Protein AF-A0A183V009-F1 (afdb_monomer_lite)

Structure (mmCIF, N/CA/C/O backbone):
data_AF-A0A183V009-F1
#
_entry.id   AF-A0A183V009-F1
#
loop_
_atom_site.group_PDB
_atom_site.id
_atom_site.type_symbol
_atom_site.label_atom_id
_atom_site.label_alt_id
_atom_site.label_comp_id
_atom_site.label_asym_id
_atom_site.label_entity_id
_atom_site.label_seq_id
_atom_site.pdbx_PDB_ins_code
_atom_site.Cartn_x
_atom_site.Cartn_y
_atom_site.Cartn_z
_atom_site.occupancy
_atom_site.B_iso_or_equiv
_atom_site.auth_seq_id
_atom_site.auth_comp_id
_atom_site.auth_asym_id
_atom_site.auth_atom_id
_atom_site.pdbx_PDB_model_num
ATOM 1 N N . LEU A 1 1 ? -11.201 4.529 -11.165 1.00 58.75 1 LEU A N 1
ATOM 2 C CA . LEU A 1 1 ? -9.745 4.815 -11.240 1.00 58.75 1 LEU A CA 1
ATOM 3 C C . LEU A 1 1 ? -9.452 6.143 -11.927 1.00 58.75 1 LEU A C 1
ATOM 5 O O . LEU A 1 1 ? -8.980 7.032 -11.241 1.00 58.75 1 LEU A O 1
ATOM 9 N N . LYS A 1 2 ? -9.787 6.326 -13.213 1.00 65.19 2 LYS A N 1
ATOM 10 C CA . LYS A 1 2 ? -9.622 7.623 -13.902 1.00 65.19 2 LYS A CA 1
ATOM 11 C C . LYS A 1 2 ? -10.323 8.780 -13.171 1.00 65.19 2 LYS A C 1
ATOM 13 O O . LYS A 1 2 ? -9.722 9.815 -12.951 1.00 65.19 2 LYS A O 1
ATOM 18 N N . GLU A 1 3 ? -11.559 8.564 -12.730 1.00 62.09 3 GLU A N 1
ATOM 19 C CA . GLU A 1 3 ? -12.330 9.549 -11.954 1.00 62.09 3 GLU A CA 1
ATOM 20 C C . GLU A 1 3 ? -11.729 9.823 -10.569 1.00 62.09 3 GLU A C 1
ATOM 22 O O . GLU A 1 3 ? -11.680 10.968 -10.148 1.00 62.09 3 GLU A O 1
ATOM 27 N N . ALA A 1 4 ? -11.204 8.797 -9.890 1.00 61.50 4 ALA A N 1
ATOM 28 C CA . ALA A 1 4 ? -10.526 8.967 -8.605 1.00 61.50 4 ALA A CA 1
ATOM 29 C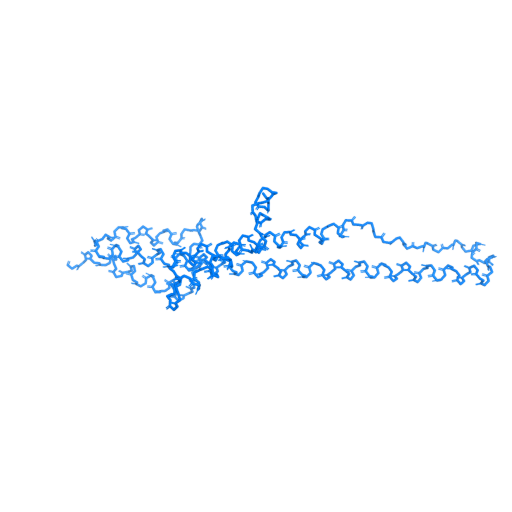 C . ALA A 1 4 ? -9.244 9.801 -8.754 1.00 61.50 4 ALA A C 1
ATOM 31 O O . ALA A 1 4 ? -9.021 10.713 -7.971 1.00 61.50 4 ALA A O 1
ATOM 32 N N . LYS A 1 5 ? -8.446 9.555 -9.802 1.00 65.88 5 LYS A N 1
ATOM 33 C CA . LYS A 1 5 ? -7.267 10.376 -10.113 1.00 65.88 5 LYS A CA 1
ATOM 34 C C . LYS A 1 5 ? -7.622 11.828 -10.390 1.00 65.88 5 LYS A C 1
ATOM 36 O O . LYS A 1 5 ? -6.980 12.702 -9.838 1.00 65.88 5 LYS A O 1
ATOM 41 N N . LEU A 1 6 ? -8.687 12.077 -11.153 1.00 72.38 6 LEU A N 1
ATOM 42 C CA . LEU A 1 6 ? -9.167 13.437 -11.411 1.00 72.38 6 LEU A CA 1
ATOM 43 C C . LEU A 1 6 ? -9.558 14.183 -10.127 1.00 72.38 6 LEU A C 1
ATOM 45 O O . LEU A 1 6 ? -9.461 15.402 -10.097 1.00 72.38 6 LEU A O 1
ATOM 49 N N . VAL A 1 7 ? -10.007 13.481 -9.082 1.00 66.31 7 VAL A N 1
ATOM 50 C CA . VAL A 1 7 ? -10.281 14.090 -7.769 1.00 66.31 7 VAL A CA 1
ATOM 51 C C . VAL A 1 7 ? -8.981 14.432 -7.035 1.00 66.31 7 VAL A C 1
ATOM 53 O O . VAL A 1 7 ? -8.895 15.504 -6.449 1.00 66.31 7 VAL A O 1
ATOM 56 N N . PHE A 1 8 ? -7.961 13.571 -7.095 1.00 66.56 8 PHE A N 1
ATOM 57 C CA . PHE A 1 8 ? -6.644 13.864 -6.511 1.00 66.56 8 PHE A CA 1
ATOM 58 C C . PHE A 1 8 ? -5.882 14.960 -7.279 1.00 66.56 8 PHE A C 1
ATOM 60 O O . PHE A 1 8 ? -5.215 15.776 -6.660 1.00 66.56 8 PHE A O 1
ATOM 67 N N . GLU A 1 9 ? -6.034 15.040 -8.603 1.00 73.50 9 GLU A N 1
ATOM 68 C CA . GLU A 1 9 ? -5.415 16.062 -9.467 1.00 73.50 9 GLU A CA 1
ATOM 69 C C . GLU A 1 9 ? -6.053 17.459 -9.331 1.00 73.50 9 GLU A C 1
ATOM 71 O O . GLU A 1 9 ? -5.497 18.439 -9.821 1.00 73.50 9 GLU A O 1
ATOM 76 N N . GLN A 1 10 ? -7.224 17.577 -8.692 1.00 69.75 10 GLN A N 1
ATOM 77 C CA . GLN A 1 10 ? -7.875 18.873 -8.439 1.00 69.75 10 GLN A CA 1
ATOM 78 C C . GLN A 1 10 ? -7.173 19.706 -7.362 1.00 69.75 10 GLN A C 1
ATOM 80 O O . GLN A 1 10 ? -7.450 20.901 -7.247 1.00 69.75 10 GLN A O 1
ATOM 85 N N . PHE A 1 11 ? -6.279 19.095 -6.587 1.00 62.34 11 PHE A N 1
ATOM 86 C CA . PHE A 1 11 ? -5.503 19.755 -5.549 1.00 62.34 11 PHE A CA 1
ATOM 87 C C . PHE A 1 11 ? -4.023 19.759 -5.959 1.00 62.34 11 PHE A C 1
ATOM 89 O O . PHE A 1 11 ? -3.502 18.736 -6.394 1.00 62.34 11 PHE A O 1
ATOM 96 N N . GLU A 1 12 ? -3.350 20.912 -5.853 1.00 61.72 12 GLU A N 1
ATOM 97 C CA . GLU A 1 12 ? -1.900 21.010 -6.122 1.00 61.72 12 GLU A CA 1
ATOM 98 C C . GLU A 1 12 ? -1.074 20.205 -5.105 1.00 61.72 12 GLU A C 1
ATOM 100 O O . GLU A 1 12 ? -0.037 19.649 -5.458 1.00 61.72 12 GLU A O 1
ATOM 105 N N . ASP A 1 13 ? -1.574 20.110 -3.870 1.00 62.69 13 ASP A N 1
ATOM 106 C CA . ASP A 1 13 ? -1.000 19.344 -2.766 1.00 62.69 13 ASP A CA 1
ATOM 107 C C . ASP A 1 13 ? -1.941 18.180 -2.392 1.00 62.69 13 ASP A C 1
ATOM 109 O O . ASP A 1 13 ? -3.160 18.272 -2.559 1.00 62.69 13 ASP A O 1
ATOM 113 N N . ASN A 1 14 ? -1.393 17.090 -1.841 1.00 72.81 14 ASN A N 1
ATOM 114 C CA . ASN A 1 14 ? -2.183 15.975 -1.307 1.00 72.81 14 ASN A CA 1
ATOM 115 C C . ASN A 1 14 ? -3.209 16.499 -0.286 1.00 72.81 14 ASN A C 1
ATOM 117 O O . ASN A 1 14 ? -2.855 17.209 0.656 1.00 72.81 14 ASN A O 1
ATOM 121 N N . LEU A 1 15 ? -4.487 16.147 -0.463 1.00 73.00 15 LEU A N 1
ATOM 122 C CA . LEU A 1 15 ? -5.580 16.632 0.383 1.00 73.00 15 LEU A CA 1
ATOM 123 C C . LEU A 1 15 ? -5.342 16.334 1.874 1.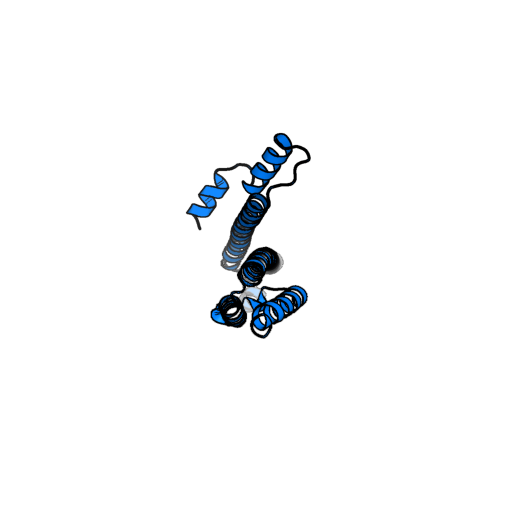00 73.00 15 LEU A C 1
ATOM 125 O O . LEU A 1 15 ? -5.651 17.180 2.711 1.00 73.00 15 LEU A O 1
ATOM 129 N N . GLY A 1 16 ? -4.773 15.170 2.203 1.00 78.00 16 GLY A N 1
ATOM 130 C CA . GLY A 1 16 ? -4.368 14.828 3.566 1.00 78.00 16 GLY A CA 1
ATOM 131 C C . GLY A 1 16 ? -3.339 15.809 4.134 1.00 78.00 16 GLY A C 1
ATOM 132 O O . GLY A 1 16 ? -3.535 16.338 5.227 1.00 78.00 16 GLY A O 1
ATOM 133 N N . ASP A 1 17 ? -2.311 16.144 3.355 1.00 80.50 17 ASP A N 1
ATOM 134 C CA . ASP A 1 17 ? -1.244 17.072 3.759 1.00 80.50 17 ASP A CA 1
ATOM 135 C C . ASP A 1 17 ? -1.774 18.505 3.924 1.00 80.50 17 ASP A C 1
ATOM 137 O O . ASP A 1 17 ? -1.390 19.225 4.848 1.00 80.50 17 ASP A O 1
ATOM 141 N N . VAL A 1 18 ? -2.699 18.926 3.053 1.00 75.12 18 VAL A N 1
ATOM 142 C CA . VAL A 1 18 ? -3.376 20.229 3.155 1.00 75.12 18 VAL A CA 1
ATOM 143 C C . VAL A 1 18 ? -4.190 20.311 4.443 1.00 75.12 18 VAL A C 1
ATOM 145 O O . VAL A 1 18 ? -4.135 21.326 5.139 1.00 75.12 18 VAL A O 1
ATOM 148 N N . VAL A 1 19 ? -4.928 19.252 4.780 1.00 76.62 19 VAL A N 1
ATOM 149 C CA . VAL A 1 19 ? -5.731 19.180 6.007 1.00 76.62 19 VAL A CA 1
ATOM 150 C C . VAL A 1 19 ? -4.841 19.238 7.248 1.00 76.62 19 VAL A C 1
ATOM 152 O O . VAL A 1 19 ? -5.122 20.031 8.147 1.00 76.62 19 VAL A O 1
ATOM 155 N N . GLU A 1 20 ? -3.747 18.475 7.291 1.00 78.44 20 GLU A N 1
ATOM 156 C CA . GLU A 1 20 ? -2.783 18.529 8.400 1.00 78.44 20 GLU A CA 1
ATOM 157 C C . GLU A 1 20 ? -2.145 19.917 8.537 1.00 78.44 20 GLU A C 1
ATOM 159 O O . GLU A 1 20 ? -2.050 20.466 9.639 1.00 78.44 20 GLU A O 1
ATOM 164 N N . LYS A 1 21 ? -1.761 20.533 7.414 1.00 77.00 21 LYS A N 1
ATOM 165 C CA . LYS A 1 21 ? -1.166 21.871 7.385 1.00 77.00 21 LYS A CA 1
ATOM 166 C C . LYS A 1 21 ? -2.143 22.936 7.880 1.00 77.00 21 LYS A C 1
ATOM 168 O O . LYS A 1 21 ? -1.770 23.742 8.730 1.00 77.00 21 LYS A O 1
ATOM 173 N N . LEU A 1 22 ? -3.389 22.930 7.407 1.00 72.25 22 LEU A N 1
ATOM 174 C CA . LEU A 1 22 ? -4.431 23.849 7.877 1.00 72.25 22 LEU A CA 1
ATOM 175 C C . LEU A 1 22 ? -4.722 23.652 9.367 1.00 72.25 22 LEU A C 1
ATOM 177 O O . LEU A 1 22 ? -4.813 24.633 10.104 1.00 72.25 22 LEU A O 1
ATOM 181 N N . TRP A 1 23 ? -4.789 22.401 9.829 1.00 75.44 23 TRP A N 1
ATOM 182 C CA . TRP A 1 23 ? -4.973 22.103 11.248 1.00 75.44 23 TRP A CA 1
ATOM 183 C C . TRP A 1 23 ? -3.833 22.660 12.101 1.00 75.44 23 TRP A C 1
ATOM 185 O O . TRP A 1 23 ? -4.083 23.288 13.126 1.00 75.44 23 TRP A O 1
ATOM 195 N N . SER A 1 24 ? -2.585 22.502 11.654 1.00 77.38 24 SER A N 1
ATOM 196 C CA . SER A 1 24 ? -1.421 23.023 12.378 1.00 77.38 24 SER A CA 1
ATOM 197 C C . SER A 1 24 ? -1.403 24.557 12.495 1.00 77.38 24 SER A C 1
ATOM 199 O O . SER A 1 24 ? -0.806 25.085 13.431 1.00 77.38 24 SER A O 1
ATOM 201 N N . ILE A 1 25 ? -2.065 25.268 11.571 1.00 74.50 25 ILE A N 1
ATOM 202 C CA . ILE A 1 25 ? -2.187 26.734 11.570 1.00 74.50 25 ILE A CA 1
ATOM 203 C C . ILE A 1 25 ? -3.309 27.196 12.508 1.00 74.50 25 ILE A C 1
ATOM 205 O O . ILE A 1 25 ? -3.098 28.092 13.322 1.00 74.50 25 ILE A O 1
ATOM 209 N N . GLU A 1 26 ? -4.497 26.599 12.390 1.00 69.19 26 GLU A N 1
ATOM 210 C CA . GLU A 1 26 ? -5.707 27.039 13.105 1.00 69.19 26 GLU A CA 1
ATOM 211 C C . GLU A 1 26 ? -5.773 26.517 14.548 1.00 69.19 26 GLU A C 1
ATOM 213 O O . GLU A 1 26 ? -6.346 27.152 15.432 1.00 69.19 26 GLU A O 1
ATOM 218 N N . CYS A 1 27 ? -5.200 25.340 14.796 1.00 77.44 27 CYS A N 1
ATOM 219 C CA . CYS A 1 27 ? -5.284 24.606 16.056 1.00 77.44 27 CYS A CA 1
ATOM 220 C C . CYS A 1 27 ? -3.880 24.246 16.560 1.00 77.44 27 CYS A C 1
ATOM 222 O O . CYS A 1 27 ? -3.583 23.085 16.849 1.00 77.44 27 CYS A O 1
ATOM 224 N N . ALA A 1 28 ? -3.009 25.256 16.653 1.00 75.12 28 ALA A N 1
ATOM 225 C CA . ALA A 1 28 ? -1.646 25.100 17.151 1.00 75.12 28 ALA A CA 1
ATOM 226 C C . ALA A 1 28 ? -1.624 24.369 18.508 1.00 75.12 28 ALA A C 1
ATOM 228 O O . ALA A 1 28 ? -2.417 24.666 19.402 1.00 75.12 28 ALA A O 1
ATOM 229 N N . ASP A 1 29 ? -0.723 23.394 18.636 1.00 81.06 29 ASP A N 1
ATOM 230 C CA . ASP A 1 29 ? -0.526 22.543 19.820 1.00 81.06 29 ASP A CA 1
ATOM 231 C C . ASP A 1 29 ? -1.709 21.627 20.206 1.00 81.06 29 ASP A C 1
ATOM 233 O O . ASP A 1 29 ? -1.645 20.928 21.222 1.00 81.06 29 ASP A O 1
ATOM 237 N N . VAL A 1 30 ? -2.767 21.558 19.388 1.00 82.75 30 VAL A N 1
ATOM 238 C CA . VAL A 1 30 ? -3.871 20.604 19.565 1.00 82.75 30 VAL A CA 1
ATOM 239 C C . VAL A 1 30 ? -3.659 19.405 18.633 1.00 82.75 30 VAL A C 1
ATOM 241 O O . VAL A 1 30 ? -3.602 19.586 17.413 1.00 82.75 30 VAL A O 1
ATOM 244 N N . PRO A 1 31 ? -3.560 18.168 19.159 1.00 81.75 31 PRO A N 1
ATOM 245 C CA . PRO A 1 31 ? -3.398 16.988 18.319 1.00 81.75 31 PRO A CA 1
ATOM 246 C C . PRO A 1 31 ? -4.610 16.806 17.403 1.00 81.75 31 PRO A C 1
ATOM 248 O O . PRO A 1 31 ? -5.744 17.112 17.781 1.00 81.75 31 PRO A O 1
ATOM 251 N N . LEU A 1 32 ? -4.358 16.284 16.203 1.00 80.94 32 LEU A N 1
ATOM 252 C CA . LEU A 1 32 ? -5.400 16.006 15.224 1.00 80.94 32 LEU A CA 1
ATOM 253 C C . LEU A 1 32 ? -6.449 15.059 15.847 1.00 80.94 32 LEU A C 1
ATOM 255 O O . LEU A 1 32 ? -6.065 14.033 16.423 1.00 80.94 32 LEU A O 1
ATOM 259 N N . PRO A 1 33 ? -7.756 15.374 15.767 1.00 87.88 33 PRO A N 1
ATOM 260 C CA . PRO A 1 33 ? -8.809 14.488 16.237 1.00 87.88 33 PRO A CA 1
ATOM 261 C C . PRO A 1 33 ? -8.656 13.117 15.595 1.00 87.88 33 PRO A C 1
ATOM 263 O O . PRO A 1 33 ? -8.315 13.015 14.416 1.00 87.88 33 PRO A O 1
ATOM 266 N N . LYS A 1 34 ? -8.917 12.061 16.364 1.00 81.12 34 LYS A N 1
ATOM 267 C CA . LYS A 1 34 ? -8.669 10.685 15.930 1.00 81.12 34 LYS A CA 1
ATOM 268 C C . LYS A 1 34 ? -9.370 10.368 14.606 1.00 81.12 34 LYS A C 1
ATOM 270 O O . LYS A 1 34 ? -8.752 9.802 13.714 1.00 81.12 34 LYS A O 1
ATOM 275 N N . GLU A 1 35 ? -10.626 10.773 14.466 1.00 78.62 35 GLU A N 1
ATOM 276 C CA . GLU A 1 35 ? -11.433 10.543 13.267 1.00 78.62 35 GLU A CA 1
ATOM 277 C C . GLU A 1 35 ? -10.840 11.251 12.040 1.00 78.62 35 GLU A C 1
ATOM 279 O O . GLU A 1 35 ? -10.854 10.714 10.935 1.00 78.62 35 GLU A O 1
ATOM 284 N N . LEU A 1 36 ? -10.282 12.449 12.239 1.00 74.25 36 LEU A N 1
ATOM 285 C CA . LEU A 1 36 ? -9.630 13.211 11.178 1.00 74.25 36 LEU A CA 1
ATOM 286 C C . LEU A 1 36 ? -8.275 12.595 10.807 1.00 74.25 36 LEU A C 1
ATOM 288 O O . LEU A 1 36 ? -7.963 12.487 9.627 1.00 74.25 36 LEU A O 1
ATOM 292 N N . ALA A 1 37 ? -7.508 12.132 11.795 1.00 79.31 37 ALA A N 1
ATOM 293 C CA . ALA A 1 37 ? -6.250 11.423 11.574 1.00 79.31 37 ALA A CA 1
ATOM 294 C C . ALA A 1 37 ? -6.450 10.105 10.812 1.00 79.31 37 ALA A C 1
ATOM 296 O O . ALA A 1 37 ? -5.682 9.792 9.905 1.00 79.31 37 ALA A O 1
ATOM 297 N N . GLU A 1 38 ? -7.503 9.352 11.132 1.00 78.56 38 GLU A N 1
ATOM 298 C CA . GLU A 1 38 ? -7.868 8.133 10.406 1.00 78.56 38 GLU A CA 1
ATOM 299 C C . GLU A 1 38 ? -8.254 8.437 8.950 1.00 78.56 38 GLU A C 1
ATOM 301 O O . GLU A 1 38 ? -7.793 7.744 8.043 1.00 78.56 38 GLU A O 1
ATOM 306 N N . ALA A 1 39 ? -9.024 9.503 8.705 1.00 76.38 39 ALA A N 1
ATOM 307 C CA . ALA A 1 39 ? -9.403 9.918 7.353 1.00 76.38 39 ALA A CA 1
ATOM 308 C C . ALA A 1 39 ? -8.207 10.411 6.516 1.00 76.38 39 ALA A C 1
ATOM 310 O O . ALA A 1 39 ? -8.123 10.113 5.323 1.00 76.38 39 ALA A O 1
ATOM 311 N N . VAL A 1 40 ? -7.263 11.135 7.130 1.00 78.75 40 VAL A N 1
ATOM 312 C CA . VAL A 1 40 ? -6.003 11.540 6.482 1.00 78.75 40 VAL A CA 1
ATOM 313 C C . VAL A 1 40 ? -5.166 10.311 6.129 1.00 78.75 40 VAL A C 1
ATOM 315 O O . VAL A 1 40 ? -4.743 10.171 4.982 1.00 78.75 40 VAL A O 1
ATOM 318 N N . ALA A 1 41 ? -5.010 9.371 7.066 1.00 79.69 41 ALA A N 1
ATOM 319 C CA . ALA A 1 41 ? -4.293 8.125 6.816 1.00 79.69 41 ALA A CA 1
ATOM 320 C C . ALA A 1 41 ? -4.939 7.305 5.683 1.00 79.69 41 ALA A C 1
ATOM 322 O O . ALA A 1 41 ? -4.233 6.762 4.833 1.00 79.69 41 ALA A O 1
ATOM 323 N N . GLU A 1 42 ? -6.274 7.244 5.622 1.00 77.94 42 GLU A N 1
ATOM 324 C CA . GLU A 1 42 ? -7.009 6.594 4.530 1.00 77.94 42 GLU A CA 1
ATOM 325 C C . GLU A 1 42 ? -6.802 7.311 3.179 1.00 77.94 42 GLU A C 1
ATOM 327 O O . GLU A 1 42 ? -6.644 6.665 2.138 1.00 77.94 42 GLU A O 1
ATOM 332 N N . ASN A 1 43 ? -6.742 8.645 3.177 1.00 80.56 43 ASN A N 1
ATOM 333 C CA . ASN A 1 43 ? -6.473 9.435 1.977 1.00 80.56 43 ASN A CA 1
ATOM 334 C C . ASN A 1 43 ? -5.058 9.192 1.427 1.00 80.56 43 ASN A C 1
ATOM 336 O O . ASN A 1 43 ? -4.911 8.847 0.250 1.00 80.56 43 ASN A O 1
ATOM 340 N N . HIS A 1 44 ? -4.039 9.275 2.289 1.00 78.88 44 HIS A N 1
ATOM 341 C CA . HIS A 1 44 ? -2.649 8.931 1.958 1.00 78.88 44 HIS A CA 1
ATOM 342 C C . HIS A 1 44 ? -2.547 7.522 1.392 1.00 78.88 44 HIS A C 1
ATOM 344 O O . HIS A 1 44 ? -1.864 7.265 0.400 1.00 78.88 44 HIS A O 1
ATOM 350 N N . ALA A 1 45 ? -3.315 6.617 1.983 1.00 74.69 45 ALA A N 1
ATOM 351 C CA . ALA A 1 45 ? -3.449 5.266 1.516 1.00 74.69 45 ALA A CA 1
ATOM 352 C C . ALA A 1 45 ? -3.970 5.201 0.059 1.00 74.69 45 ALA A C 1
ATOM 354 O O . ALA A 1 45 ? -3.336 4.584 -0.805 1.00 74.69 45 ALA A O 1
ATOM 355 N N . TYR A 1 46 ? -5.103 5.825 -0.263 1.00 75.50 46 TYR A N 1
ATOM 356 C CA . TYR A 1 46 ? -5.605 5.836 -1.644 1.00 75.50 46 TYR A CA 1
ATOM 357 C C . TYR A 1 46 ? -4.609 6.441 -2.636 1.00 75.50 46 TYR A C 1
ATOM 359 O O . TYR A 1 46 ? -4.456 5.901 -3.734 1.00 75.50 46 TYR A O 1
ATOM 367 N N . GLN A 1 47 ? -3.901 7.498 -2.247 1.00 77.25 47 GLN A N 1
ATOM 368 C CA . GLN A 1 47 ? -2.894 8.121 -3.096 1.00 77.25 47 GLN A CA 1
ATOM 369 C C . GLN A 1 47 ? -1.722 7.176 -3.393 1.00 77.25 47 GLN A C 1
ATOM 371 O O . GLN A 1 47 ? -1.412 6.941 -4.561 1.00 77.25 47 GLN A O 1
ATOM 376 N N . ALA A 1 48 ? -1.165 6.517 -2.375 1.00 74.56 48 ALA A N 1
ATOM 377 C CA . ALA A 1 48 ? -0.103 5.526 -2.556 1.00 74.56 48 ALA A CA 1
ATOM 378 C C . ALA A 1 48 ? -0.525 4.359 -3.476 1.00 74.56 48 ALA A C 1
ATOM 380 O O . ALA A 1 48 ? 0.290 3.805 -4.213 1.00 74.56 48 ALA A O 1
ATOM 381 N N . TYR A 1 49 ? -1.810 3.973 -3.480 1.00 72.81 49 TYR A N 1
ATOM 382 C CA . TYR A 1 49 ? -2.324 2.977 -4.431 1.00 72.81 49 TYR A CA 1
ATOM 383 C C . TYR A 1 49 ? -2.323 3.485 -5.878 1.00 72.81 49 TYR A C 1
ATOM 385 O O . TYR A 1 49 ? -1.992 2.731 -6.795 1.00 72.81 49 TYR A O 1
ATOM 393 N N . LEU A 1 50 ? -2.711 4.743 -6.094 1.00 76.12 50 LEU A N 1
ATOM 394 C CA . LEU A 1 50 ? -2.707 5.347 -7.424 1.00 76.12 50 LEU A CA 1
ATOM 395 C C . LEU A 1 50 ? -1.281 5.479 -7.972 1.00 76.12 50 LEU A C 1
ATOM 397 O O . LEU A 1 50 ? -1.071 5.174 -9.144 1.00 76.12 50 LEU A O 1
ATOM 401 N N . GLU A 1 51 ? -0.320 5.834 -7.117 1.00 80.44 51 GLU A N 1
ATOM 402 C CA . GLU A 1 51 ? 1.110 5.876 -7.445 1.00 80.44 51 GLU A CA 1
ATOM 403 C C . GLU A 1 51 ? 1.650 4.484 -7.809 1.00 80.44 51 GLU A C 1
ATOM 405 O O . GLU A 1 51 ? 2.224 4.306 -8.881 1.00 80.44 51 GLU A O 1
ATOM 410 N N . ALA A 1 52 ? 1.373 3.456 -6.997 1.00 73.69 52 ALA A N 1
ATOM 411 C CA . ALA A 1 52 ? 1.782 2.079 -7.298 1.00 73.69 52 ALA A CA 1
ATOM 412 C C . ALA A 1 52 ? 1.195 1.559 -8.622 1.00 73.69 52 ALA A C 1
ATOM 414 O O . ALA A 1 52 ? 1.839 0.804 -9.359 1.00 73.69 52 ALA A O 1
ATOM 415 N N . LEU A 1 53 ? -0.035 1.968 -8.944 1.00 73.00 53 LEU A N 1
ATOM 416 C CA . LEU A 1 53 ? -0.657 1.654 -10.223 1.00 73.00 53 LEU A CA 1
ATOM 417 C C . LEU A 1 53 ? 0.050 2.362 -11.390 1.00 73.00 53 LEU A C 1
ATOM 419 O O . LEU A 1 53 ? 0.159 1.778 -12.468 1.00 73.00 53 LEU A O 1
ATOM 423 N N . ASP A 1 54 ? 0.546 3.583 -11.197 1.00 80.62 54 ASP A N 1
ATOM 424 C CA . ASP A 1 54 ? 1.336 4.297 -12.206 1.00 80.62 54 ASP A CA 1
ATOM 425 C C . ASP A 1 54 ? 2.727 3.712 -12.404 1.00 80.62 54 ASP A C 1
ATOM 427 O O . ASP A 1 54 ? 3.162 3.566 -13.551 1.00 80.62 54 ASP A O 1
ATOM 431 N N . ASP A 1 55 ? 3.374 3.268 -11.329 1.00 74.12 55 ASP A N 1
ATOM 432 C CA . ASP A 1 55 ? 4.621 2.507 -11.407 1.00 74.12 55 ASP A CA 1
ATOM 433 C C . ASP A 1 55 ? 4.416 1.215 -12.208 1.00 74.12 55 ASP A C 1
ATOM 435 O O . ASP A 1 55 ? 5.189 0.901 -13.120 1.00 74.12 55 ASP A O 1
ATOM 439 N N . PHE A 1 56 ? 3.331 0.483 -11.921 1.00 77.06 56 PHE A N 1
ATOM 440 C CA . PHE A 1 56 ? 2.964 -0.717 -12.672 1.00 77.06 56 PHE A CA 1
ATOM 441 C C . PHE A 1 56 ? 2.711 -0.407 -14.148 1.00 77.06 56 PHE A C 1
ATOM 443 O O . PHE A 1 56 ? 3.239 -1.100 -15.016 1.00 77.06 56 PHE A O 1
ATOM 450 N N . ASN A 1 57 ? 1.924 0.626 -14.453 1.00 81.81 57 ASN A N 1
ATOM 451 C CA . ASN A 1 57 ? 1.630 1.003 -15.835 1.00 81.81 57 ASN A CA 1
ATOM 452 C C . ASN A 1 57 ? 2.908 1.401 -16.584 1.00 81.81 57 ASN A C 1
ATOM 454 O O . ASN A 1 57 ? 3.102 0.984 -17.725 1.00 81.81 57 ASN A O 1
ATOM 458 N N . SER A 1 58 ? 3.811 2.135 -15.933 1.00 81.75 58 SER A N 1
ATOM 459 C CA . SER A 1 58 ? 5.105 2.532 -16.498 1.00 81.75 58 SER A CA 1
ATOM 460 C C . SER A 1 58 ? 5.981 1.319 -16.815 1.00 81.75 58 SER A C 1
ATOM 462 O O . SER A 1 58 ? 6.532 1.212 -17.915 1.00 81.75 58 SER A O 1
ATOM 464 N N . TRP A 1 59 ? 6.066 0.362 -15.885 1.00 87.12 59 TRP A N 1
ATOM 465 C CA . TRP A 1 59 ? 6.725 -0.922 -16.122 1.00 87.12 59 TRP A CA 1
ATOM 466 C C . TRP A 1 59 ? 6.067 -1.694 -17.273 1.00 87.12 59 TRP A C 1
ATOM 468 O O . TRP A 1 59 ? 6.759 -2.190 -18.163 1.00 87.12 59 TRP A O 1
ATOM 478 N N . PHE A 1 60 ? 4.737 -1.776 -17.285 1.00 80.31 60 PHE A N 1
ATOM 479 C CA . PHE A 1 60 ? 3.984 -2.585 -18.237 1.00 80.31 60 PHE A CA 1
ATOM 480 C C . PHE A 1 60 ? 4.089 -2.046 -19.666 1.00 80.31 60 PHE A C 1
ATOM 482 O O . PHE A 1 60 ? 4.293 -2.819 -20.601 1.00 80.31 60 PHE A O 1
ATOM 489 N N . GLU A 1 61 ? 4.025 -0.727 -19.849 1.00 86.81 61 GLU A N 1
ATOM 490 C CA . GLU A 1 61 ? 4.248 -0.094 -21.150 1.00 86.81 61 GLU A CA 1
ATOM 491 C C . GLU A 1 61 ? 5.686 -0.297 -21.635 1.00 86.81 61 GLU A C 1
ATOM 493 O O . GLU A 1 61 ? 5.904 -0.615 -22.807 1.00 86.81 61 GLU A O 1
ATOM 498 N N . ARG A 1 62 ? 6.680 -0.220 -20.737 1.00 79.88 62 ARG A N 1
ATOM 499 C CA . ARG A 1 62 ? 8.073 -0.521 -21.094 1.00 79.88 62 ARG A CA 1
ATOM 500 C C . ARG A 1 62 ? 8.265 -1.985 -21.489 1.00 79.88 62 ARG A C 1
ATOM 502 O O . ARG A 1 62 ? 8.960 -2.253 -22.466 1.00 79.88 62 ARG A O 1
ATOM 509 N N . PHE A 1 63 ? 7.633 -2.906 -20.768 1.00 76.88 63 PHE A N 1
ATOM 510 C CA . PHE A 1 63 ? 7.681 -4.344 -21.030 1.00 76.88 63 PHE A CA 1
ATOM 511 C C . PHE A 1 63 ? 7.051 -4.723 -22.379 1.00 76.88 63 PHE A C 1
ATOM 513 O O . PHE A 1 63 ? 7.544 -5.623 -23.057 1.00 76.88 63 PHE A O 1
ATOM 520 N N . LYS A 1 64 ? 5.981 -4.031 -22.792 1.00 86.94 64 LYS A N 1
ATOM 521 C CA . LYS A 1 64 ? 5.345 -4.228 -24.105 1.00 86.94 64 LYS A CA 1
ATOM 522 C C . LYS A 1 64 ? 6.170 -3.703 -25.275 1.00 86.94 64 LYS A C 1
ATOM 524 O O . LYS A 1 64 ? 5.882 -4.078 -26.412 1.00 86.94 64 LYS A O 1
ATOM 529 N N . MET A 1 65 ? 7.134 -2.810 -25.037 1.00 85.69 65 MET A N 1
ATOM 530 C CA . MET A 1 65 ? 7.939 -2.272 -26.128 1.00 85.69 65 MET A CA 1
ATOM 531 C C . MET A 1 65 ? 8.689 -3.404 -26.838 1.00 85.69 65 MET A C 1
ATOM 533 O O . MET A 1 65 ? 9.235 -4.288 -26.173 1.00 85.69 65 MET A O 1
ATOM 537 N N . PRO A 1 66 ? 8.739 -3.382 -28.182 1.00 82.62 66 PRO A N 1
ATOM 538 C CA . PRO A 1 66 ? 9.459 -4.391 -28.933 1.00 82.62 66 PRO A CA 1
ATOM 539 C C . PRO A 1 66 ? 10.916 -4.410 -28.485 1.00 82.62 66 PRO A C 1
ATOM 541 O O . PRO A 1 66 ? 11.573 -3.372 -28.345 1.00 82.62 66 PRO A O 1
ATOM 544 N N . LYS A 1 67 ? 11.408 -5.620 -28.237 1.00 83.06 67 LYS A N 1
ATOM 545 C CA . LYS A 1 67 ? 12.803 -5.829 -27.880 1.00 83.06 67 LYS A CA 1
ATOM 546 C C . LYS A 1 67 ? 13.681 -5.425 -29.066 1.00 83.06 67 LYS A C 1
ATOM 548 O O . LYS A 1 67 ? 13.305 -5.721 -30.200 1.00 83.06 67 LYS A O 1
ATOM 553 N N . PRO A 1 68 ? 14.838 -4.791 -28.822 1.00 86.38 68 PRO A N 1
ATOM 554 C CA . PRO A 1 68 ? 15.810 -4.531 -29.874 1.00 86.38 68 PRO A CA 1
ATOM 555 C C . PRO A 1 68 ? 16.128 -5.813 -30.646 1.00 86.38 68 PRO A C 1
ATOM 557 O O . PRO A 1 68 ? 16.470 -6.834 -30.046 1.00 86.38 68 PRO A O 1
ATOM 560 N N . GLU A 1 69 ? 15.986 -5.767 -31.968 1.00 85.75 69 GLU A N 1
ATOM 561 C CA . GLU A 1 69 ? 16.321 -6.903 -32.820 1.00 85.75 69 GLU A CA 1
ATOM 562 C C . GLU A 1 69 ? 17.839 -7.048 -32.918 1.00 85.75 69 GLU A C 1
ATOM 564 O O . GLU A 1 69 ? 18.561 -6.086 -33.182 1.00 85.75 69 GLU A O 1
ATOM 569 N N . MET A 1 70 ? 18.328 -8.268 -32.701 1.00 86.00 70 MET A N 1
ATOM 570 C CA . MET A 1 70 ? 19.740 -8.578 -32.881 1.00 86.00 70 MET A CA 1
ATOM 571 C C . MET A 1 70 ? 20.012 -8.791 -34.379 1.00 86.00 70 MET A C 1
ATOM 573 O O . MET A 1 70 ? 19.369 -9.663 -34.976 1.00 86.00 70 MET A O 1
ATOM 577 N N . PRO A 1 71 ? 20.966 -8.065 -34.992 1.00 86.44 71 PRO A N 1
ATOM 578 C CA . PRO A 1 71 ? 21.317 -8.287 -36.383 1.00 86.44 71 PRO A CA 1
ATOM 579 C C . PRO A 1 71 ? 21.808 -9.724 -36.571 1.00 86.44 71 PRO A C 1
ATOM 581 O O . PRO A 1 71 ? 22.689 -10.206 -35.852 1.00 86.44 71 PRO A O 1
ATOM 584 N N . GLN A 1 72 ? 21.221 -10.423 -37.540 1.00 86.75 72 GLN A N 1
ATOM 585 C CA . GLN A 1 72 ? 21.625 -11.781 -37.888 1.00 86.75 72 GLN A CA 1
ATOM 586 C C . GLN A 1 72 ? 22.973 -11.741 -38.619 1.00 86.75 72 GLN A C 1
ATOM 588 O O . GLN A 1 72 ? 23.160 -10.895 -39.499 1.00 86.75 72 GLN A O 1
ATOM 593 N N . PRO A 1 73 ? 23.908 -12.656 -38.307 1.00 84.44 73 PRO A N 1
ATOM 594 C CA . PRO A 1 73 ? 25.160 -12.736 -39.041 1.00 84.44 73 PRO A CA 1
ATOM 595 C C . PRO A 1 73 ? 24.890 -13.005 -40.532 1.00 84.44 73 PRO A C 1
ATOM 597 O O . PRO A 1 73 ? 24.075 -13.877 -40.857 1.00 84.44 73 PRO A O 1
ATOM 600 N N . PRO A 1 74 ? 25.578 -12.305 -41.455 1.00 85.88 74 PRO A N 1
ATOM 601 C CA . PRO A 1 74 ? 25.456 -12.570 -42.880 1.00 85.88 74 PRO A CA 1
ATOM 602 C C . PRO A 1 74 ? 25.835 -14.022 -43.201 1.00 85.88 74 PRO A C 1
ATOM 604 O O . PRO A 1 74 ? 26.730 -14.591 -42.564 1.00 85.88 74 PRO A O 1
ATOM 607 N N . PRO A 1 75 ? 25.229 -14.639 -44.228 1.00 89.12 75 PRO A N 1
ATOM 608 C CA . PRO A 1 75 ? 25.627 -15.973 -44.650 1.00 89.12 75 PRO A CA 1
ATOM 609 C C . PRO A 1 75 ? 27.098 -15.990 -45.105 1.00 89.12 75 PRO A C 1
ATOM 611 O O . PRO A 1 75 ? 27.621 -15.008 -45.638 1.00 89.12 75 PRO A O 1
ATOM 614 N N . LYS A 1 76 ? 27.791 -17.120 -44.888 1.00 84.19 76 LYS A N 1
ATOM 615 C CA . LYS A 1 76 ? 29.260 -17.245 -45.041 1.00 84.19 76 LYS A CA 1
ATOM 616 C C . LYS A 1 76 ? 29.797 -16.733 -46.384 1.00 84.19 76 LYS A C 1
ATOM 618 O O . LYS A 1 76 ? 30.853 -16.115 -46.428 1.00 84.19 76 LYS A O 1
ATOM 623 N N . ASN A 1 77 ? 29.066 -16.969 -47.471 1.00 88.06 77 ASN A N 1
ATOM 624 C CA . ASN A 1 77 ? 29.419 -16.518 -48.820 1.00 88.06 77 ASN A CA 1
ATOM 625 C C . ASN A 1 77 ? 29.437 -14.986 -48.967 1.00 88.06 77 ASN A C 1
ATOM 627 O O . ASN A 1 77 ? 30.236 -14.461 -49.739 1.00 88.06 77 ASN A O 1
ATOM 631 N N . VAL A 1 78 ? 28.570 -14.278 -48.243 1.00 84.31 78 VAL A N 1
ATOM 632 C CA . VAL A 1 78 ? 28.525 -12.812 -48.193 1.00 84.31 78 VAL A CA 1
ATOM 633 C C . VAL A 1 78 ? 29.631 -12.305 -47.274 1.00 84.31 78 VAL A C 1
ATOM 635 O O . VAL A 1 78 ? 30.407 -11.446 -47.679 1.00 84.31 78 VAL A O 1
ATOM 638 N N . TRP A 1 79 ? 29.795 -12.919 -46.100 1.00 84.38 79 TRP A N 1
ATOM 639 C CA . TRP A 1 79 ? 30.839 -12.560 -45.134 1.00 84.38 79 TRP A CA 1
ATOM 640 C C . TRP A 1 79 ? 32.257 -12.631 -45.719 1.00 84.38 79 TRP A C 1
ATOM 642 O O . TRP A 1 79 ? 33.072 -11.723 -45.538 1.00 84.38 79 TRP A O 1
ATOM 652 N N . SER A 1 80 ? 32.557 -13.691 -46.477 1.00 85.31 80 SER A N 1
ATOM 653 C CA . SER A 1 80 ? 33.849 -13.865 -47.151 1.00 85.31 80 SER A CA 1
ATOM 654 C C . SER A 1 80 ? 34.133 -12.801 -48.215 1.00 85.31 80 SER A C 1
ATOM 656 O O . SER A 1 80 ? 35.298 -12.585 -48.532 1.00 85.31 80 SER A O 1
ATOM 658 N N . ARG A 1 81 ? 33.098 -12.136 -48.748 1.00 88.94 81 ARG A N 1
ATOM 659 C CA . ARG A 1 81 ? 33.209 -11.078 -49.766 1.00 88.94 81 ARG A CA 1
ATOM 660 C C . ARG A 1 81 ? 33.207 -9.666 -49.177 1.00 88.94 81 ARG A C 1
ATOM 662 O O . ARG A 1 81 ? 33.472 -8.730 -49.922 1.00 88.94 81 ARG A O 1
ATOM 669 N N . MET A 1 82 ? 32.904 -9.518 -47.885 1.00 88.62 82 MET A N 1
ATOM 670 C CA . MET A 1 82 ? 32.900 -8.221 -47.212 1.00 88.62 82 MET A CA 1
ATOM 671 C C . MET A 1 82 ? 34.318 -7.699 -47.002 1.00 88.62 82 MET A C 1
ATOM 673 O O . MET A 1 82 ? 35.213 -8.451 -46.599 1.00 88.62 82 MET A O 1
ATOM 677 N N . ASP A 1 83 ? 34.495 -6.402 -47.237 1.00 92.50 83 ASP A N 1
ATOM 678 C CA . ASP A 1 83 ? 35.726 -5.698 -46.896 1.00 92.50 83 ASP A CA 1
ATOM 679 C C . ASP A 1 83 ? 35.826 -5.412 -45.382 1.00 92.50 83 ASP A C 1
ATOM 681 O O . ASP A 1 83 ? 34.909 -5.677 -44.596 1.00 92.50 83 ASP A O 1
ATOM 685 N N . ILE A 1 84 ? 36.981 -4.891 -44.957 1.00 89.50 84 ILE A N 1
ATOM 686 C CA . ILE A 1 84 ? 37.267 -4.600 -43.544 1.00 89.50 84 ILE A CA 1
ATOM 687 C C . ILE A 1 84 ? 36.282 -3.565 -42.977 1.00 89.50 84 ILE A C 1
ATOM 689 O O . ILE A 1 84 ? 35.870 -3.693 -41.826 1.00 89.50 84 ILE A O 1
ATOM 693 N N . GLN A 1 85 ? 35.872 -2.569 -43.767 1.00 91.12 85 GLN A N 1
ATOM 694 C CA . GLN A 1 85 ? 34.961 -1.517 -43.312 1.00 91.12 85 GLN A CA 1
ATOM 695 C C . GLN A 1 85 ? 33.541 -2.055 -43.121 1.00 91.12 85 GLN A C 1
ATOM 697 O O . GLN A 1 85 ? 32.896 -1.742 -42.124 1.00 91.12 85 GLN A O 1
ATOM 702 N N . GLN A 1 86 ? 33.072 -2.909 -44.028 1.00 88.94 86 GLN A N 1
ATOM 703 C CA . GLN A 1 86 ? 31.768 -3.562 -43.943 1.00 88.94 86 GLN A CA 1
ATOM 704 C C . GLN A 1 86 ? 31.682 -4.511 -42.743 1.00 88.94 86 GLN A C 1
ATOM 706 O O . GLN A 1 86 ? 30.665 -4.533 -42.051 1.00 88.94 86 GLN A O 1
ATOM 711 N N . ARG A 1 87 ? 32.745 -5.281 -42.466 1.00 89.12 87 ARG A N 1
ATOM 712 C CA . ARG A 1 87 ? 32.805 -6.149 -41.276 1.00 89.12 87 ARG A CA 1
ATOM 713 C C . ARG A 1 87 ? 32.814 -5.336 -39.985 1.00 89.12 87 ARG A C 1
ATOM 715 O O . ARG A 1 87 ? 32.018 -5.620 -39.098 1.00 89.12 87 ARG A O 1
ATOM 722 N N . ALA A 1 88 ? 33.632 -4.285 -39.922 1.00 90.25 88 ALA A N 1
ATOM 723 C CA . ALA A 1 88 ? 33.667 -3.381 -38.774 1.00 90.25 88 ALA A CA 1
ATOM 724 C C . ALA A 1 88 ? 32.310 -2.692 -38.541 1.00 90.25 88 ALA A C 1
ATOM 726 O O . ALA A 1 88 ? 31.875 -2.557 -37.401 1.00 90.25 88 ALA A O 1
ATOM 727 N N . ALA A 1 89 ? 31.605 -2.293 -39.605 1.00 90.31 89 ALA A N 1
ATOM 728 C CA . ALA A 1 89 ? 30.272 -1.706 -39.498 1.00 90.31 89 ALA A CA 1
ATOM 729 C C . ALA A 1 89 ? 29.251 -2.691 -38.902 1.00 90.31 89 ALA A C 1
ATOM 731 O O . ALA A 1 89 ? 28.506 -2.309 -38.001 1.00 90.31 89 ALA A O 1
ATOM 732 N N . PHE A 1 90 ? 29.261 -3.952 -39.347 1.00 89.19 90 PHE A N 1
ATOM 733 C CA . PHE A 1 90 ? 28.396 -4.999 -38.796 1.00 89.19 90 PHE A CA 1
ATOM 734 C C . PHE A 1 90 ? 28.716 -5.303 -37.325 1.00 89.19 90 PHE A C 1
ATOM 736 O O . PHE A 1 90 ? 27.806 -5.407 -36.508 1.00 89.19 90 PHE A O 1
ATOM 743 N N . GLU A 1 91 ? 29.997 -5.397 -36.959 1.00 89.81 91 GLU A N 1
ATOM 744 C CA . GLU A 1 91 ? 30.420 -5.602 -35.565 1.00 89.81 91 GLU A CA 1
ATOM 745 C C . GLU A 1 91 ? 29.970 -4.446 -34.658 1.00 89.81 91 GLU A C 1
ATOM 747 O O . GLU A 1 91 ? 29.466 -4.674 -33.558 1.00 89.81 91 GLU A O 1
ATOM 752 N N . VAL A 1 92 ? 30.082 -3.200 -35.133 1.00 92.38 92 VAL A N 1
ATOM 753 C CA . VAL A 1 92 ? 29.587 -2.013 -34.417 1.00 92.38 92 VAL A CA 1
ATOM 754 C C . VAL A 1 92 ? 28.064 -2.037 -34.277 1.00 92.38 92 VAL A C 1
ATOM 756 O O . VAL A 1 92 ? 27.542 -1.690 -33.219 1.00 92.38 92 VAL A O 1
ATOM 759 N N . GLU A 1 93 ? 27.337 -2.424 -35.323 1.00 90.25 93 GLU A N 1
ATOM 760 C CA . GLU A 1 93 ? 25.878 -2.554 -35.288 1.00 90.25 93 GLU A CA 1
ATOM 761 C C . GLU A 1 93 ? 25.432 -3.639 -34.299 1.00 90.25 93 GLU A C 1
ATOM 763 O O . GLU A 1 93 ? 24.549 -3.403 -33.474 1.00 90.25 93 GLU A O 1
ATOM 768 N N . GLN A 1 94 ? 26.102 -4.791 -34.311 1.00 90.56 94 GLN A N 1
ATOM 769 C CA . GLN A 1 94 ? 25.855 -5.888 -33.382 1.00 90.56 94 GLN A CA 1
ATOM 770 C C . GLN A 1 94 ? 26.148 -5.487 -31.930 1.00 90.56 94 GLN A C 1
ATOM 772 O O . GLN A 1 94 ? 25.337 -5.761 -31.044 1.00 90.56 94 GLN A O 1
ATOM 777 N N . ALA A 1 95 ? 27.258 -4.786 -31.679 1.00 90.62 95 ALA A N 1
ATOM 778 C CA . ALA A 1 95 ? 27.592 -4.273 -30.353 1.00 90.62 95 ALA A CA 1
ATOM 779 C C . ALA A 1 95 ? 26.536 -3.277 -29.844 1.00 90.62 95 ALA A C 1
ATOM 781 O O . ALA A 1 95 ? 26.075 -3.394 -28.708 1.00 90.62 95 ALA A O 1
ATOM 782 N N . LYS A 1 96 ? 26.086 -2.348 -30.699 1.00 91.12 96 LYS A N 1
ATOM 783 C CA . LYS A 1 96 ? 25.015 -1.393 -30.370 1.00 91.12 96 LYS A CA 1
ATOM 784 C C . LYS A 1 96 ? 23.690 -2.089 -30.065 1.00 91.12 96 LYS A C 1
ATOM 786 O O . LYS A 1 96 ? 23.015 -1.716 -29.109 1.00 91.12 96 LYS A O 1
ATOM 791 N N . ALA A 1 97 ? 23.308 -3.090 -30.859 1.00 89.81 97 ALA A N 1
ATOM 792 C CA . ALA A 1 97 ? 22.084 -3.855 -30.635 1.00 89.81 97 ALA A CA 1
ATOM 793 C C . ALA A 1 97 ? 22.141 -4.650 -29.321 1.00 89.81 97 ALA A C 1
ATOM 795 O O . ALA A 1 97 ? 21.169 -4.659 -28.563 1.00 89.81 97 ALA A O 1
ATOM 796 N N . SER A 1 98 ? 23.295 -5.251 -29.013 1.00 89.56 98 SER A N 1
ATOM 797 C CA . SER A 1 98 ? 23.535 -5.942 -27.742 1.00 89.56 98 SER A CA 1
ATOM 798 C C . SER A 1 98 ? 23.416 -4.990 -26.551 1.00 89.56 98 SER A C 1
ATOM 800 O O . SER A 1 98 ? 22.689 -5.287 -25.605 1.00 89.56 98 SER A O 1
ATOM 802 N N . GLU A 1 99 ? 24.063 -3.824 -26.617 1.00 92.69 99 GLU A N 1
ATOM 803 C CA . GLU A 1 99 ? 23.987 -2.803 -25.569 1.00 92.69 99 GLU A CA 1
ATOM 804 C C . GLU A 1 99 ? 22.549 -2.295 -25.375 1.00 92.69 99 GLU A C 1
ATOM 806 O O . GLU A 1 99 ? 22.072 -2.159 -24.248 1.00 92.69 99 GLU A O 1
ATOM 811 N N . LEU A 1 100 ? 21.819 -2.044 -26.466 1.00 89.56 100 LEU A N 1
ATOM 812 C CA . LEU A 1 100 ? 20.432 -1.590 -26.396 1.00 89.56 100 LEU A CA 1
ATOM 813 C C . LEU A 1 100 ? 19.512 -2.660 -25.790 1.00 89.56 100 LEU A C 1
ATOM 815 O O . LEU A 1 100 ? 18.618 -2.328 -25.008 1.00 89.56 100 LEU A O 1
ATOM 819 N N . SER A 1 101 ? 19.738 -3.933 -26.125 1.00 88.81 101 SER A N 1
ATOM 820 C CA . SER A 1 101 ? 19.025 -5.072 -25.544 1.00 88.81 101 SER A CA 1
ATOM 821 C C . SER A 1 101 ? 19.293 -5.183 -24.043 1.00 88.81 101 SER A C 1
ATOM 823 O O . SER A 1 101 ? 18.352 -5.286 -23.258 1.00 88.81 101 SER A O 1
ATOM 825 N N . GLU A 1 102 ? 20.557 -5.107 -23.624 1.00 90.75 102 GLU A N 1
ATOM 826 C CA . GLU A 1 102 ? 20.936 -5.132 -22.209 1.00 90.75 102 GLU A CA 1
ATOM 827 C C . GLU A 1 102 ? 20.288 -3.976 -21.441 1.00 90.75 102 GLU A C 1
ATOM 829 O O . GLU A 1 102 ? 19.623 -4.199 -20.431 1.00 90.75 102 GLU A O 1
ATOM 834 N N . ARG A 1 103 ? 20.364 -2.749 -21.973 1.00 89.06 103 ARG A N 1
ATOM 835 C CA . ARG A 1 103 ? 19.681 -1.587 -21.388 1.00 89.06 103 ARG A CA 1
ATOM 836 C C . ARG A 1 103 ? 18.173 -1.799 -21.285 1.00 89.06 103 ARG A C 1
ATOM 838 O O . ARG A 1 103 ? 17.589 -1.445 -20.267 1.00 89.06 103 ARG A O 1
ATOM 845 N N . HIS A 1 104 ? 17.528 -2.367 -22.307 1.00 88.44 104 HIS A N 1
ATOM 846 C CA . HIS A 1 104 ? 16.091 -2.646 -22.278 1.00 88.44 104 HIS A CA 1
ATOM 847 C C . HIS A 1 104 ? 15.718 -3.590 -21.124 1.00 88.44 104 HIS A C 1
ATOM 849 O O . HIS A 1 104 ? 14.786 -3.288 -20.371 1.00 88.44 104 HIS A O 1
ATOM 855 N N . TYR A 1 105 ? 16.462 -4.685 -20.942 1.00 88.06 105 TYR A N 1
ATOM 856 C CA . TYR A 1 105 ? 16.242 -5.609 -19.828 1.00 88.06 105 TYR A CA 1
ATOM 857 C C . TYR A 1 105 ? 16.513 -4.950 -18.475 1.00 88.06 105 TYR A C 1
ATOM 859 O O . TYR A 1 105 ? 15.650 -5.010 -17.602 1.00 88.06 105 TYR A O 1
ATOM 867 N N . SER A 1 106 ? 17.638 -4.250 -18.330 1.00 91.06 106 SER A N 1
ATOM 868 C CA . SER A 1 106 ? 18.004 -3.560 -17.089 1.00 91.06 106 SER A CA 1
ATOM 869 C C . SER A 1 106 ? 16.968 -2.511 -16.681 1.00 91.06 106 SER A C 1
ATOM 871 O O . SER A 1 106 ? 16.549 -2.477 -15.528 1.00 91.06 106 SER A O 1
ATOM 873 N N . THR A 1 107 ? 16.478 -1.689 -17.617 1.00 88.50 107 THR A N 1
ATOM 874 C CA . THR A 1 107 ? 15.403 -0.723 -17.327 1.00 88.50 107 THR A CA 1
ATOM 875 C C . THR A 1 107 ? 14.119 -1.424 -16.885 1.00 88.50 107 THR A C 1
ATOM 877 O O . THR A 1 107 ? 13.466 -0.976 -15.948 1.00 88.50 107 THR A O 1
ATOM 880 N N . THR A 1 108 ? 13.748 -2.522 -17.545 1.00 86.19 108 THR A N 1
ATOM 881 C CA . THR A 1 108 ? 12.528 -3.269 -17.207 1.00 86.19 108 THR A CA 1
ATOM 882 C C . THR A 1 108 ? 12.623 -3.903 -15.819 1.00 86.19 108 THR A C 1
ATOM 884 O O . THR A 1 108 ? 11.638 -3.907 -15.084 1.00 86.19 108 THR A O 1
ATOM 887 N N . ASP A 1 109 ? 13.798 -4.406 -15.439 1.00 88.31 109 ASP A N 1
ATOM 888 C CA . ASP A 1 109 ? 14.023 -5.022 -14.130 1.00 88.31 109 ASP A CA 1
ATOM 889 C C . ASP A 1 109 ? 14.000 -3.987 -12.995 1.00 88.31 109 ASP A C 1
ATOM 891 O O . ASP A 1 109 ? 13.328 -4.195 -11.987 1.00 88.31 109 ASP A O 1
ATOM 895 N N . VAL A 1 110 ? 14.623 -2.819 -13.202 1.00 90.44 110 VAL A N 1
ATOM 896 C CA . VAL A 1 110 ? 14.563 -1.693 -12.253 1.00 90.44 110 VAL A CA 1
ATOM 897 C C . VAL A 1 110 ? 13.124 -1.224 -12.035 1.00 90.44 110 VAL A C 1
ATOM 899 O O . VAL A 1 110 ? 12.700 -1.053 -10.894 1.00 90.44 110 VAL A O 1
ATOM 902 N N . LEU A 1 111 ? 12.348 -1.053 -13.111 1.00 84.81 111 LEU A N 1
ATOM 903 C CA . LEU A 1 111 ? 10.942 -0.649 -13.009 1.00 84.81 111 LEU A CA 1
ATOM 904 C C . LEU A 1 111 ? 10.083 -1.716 -12.314 1.00 84.81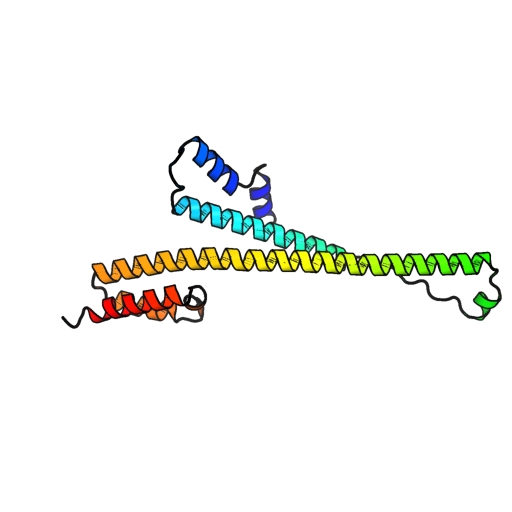 111 LEU A C 1
ATOM 906 O O . LEU A 1 111 ? 9.176 -1.374 -11.557 1.00 84.81 111 LEU A O 1
ATOM 910 N N . ARG A 1 112 ? 10.384 -3.004 -12.526 1.00 86.75 112 ARG A N 1
ATOM 911 C CA . ARG A 1 112 ? 9.710 -4.102 -11.821 1.00 86.75 112 ARG A CA 1
ATOM 912 C C . ARG A 1 112 ? 9.972 -4.022 -10.321 1.00 86.75 112 ARG A C 1
ATOM 914 O O . ARG A 1 112 ? 9.030 -4.114 -9.543 1.00 86.75 112 ARG A O 1
ATOM 921 N N . GLU A 1 113 ? 11.232 -3.861 -9.924 1.00 86.31 113 GLU A N 1
ATOM 922 C CA . GLU A 1 113 ? 11.605 -3.792 -8.510 1.00 86.31 113 GLU A CA 1
ATOM 923 C C . GLU A 1 113 ? 10.977 -2.572 -7.828 1.00 86.31 113 GLU A C 1
ATOM 925 O O . GLU A 1 113 ? 10.406 -2.703 -6.747 1.00 86.31 113 GLU A O 1
ATOM 930 N N . ALA A 1 114 ? 10.989 -1.411 -8.492 1.00 82.94 114 ALA A N 1
ATOM 931 C CA . ALA A 1 114 ? 10.316 -0.209 -8.006 1.00 82.94 114 ALA A CA 1
ATOM 932 C C . ALA A 1 114 ? 8.808 -0.442 -7.799 1.00 82.94 114 ALA A C 1
ATOM 934 O O . ALA A 1 114 ? 8.289 -0.188 -6.711 1.00 82.94 114 ALA A O 1
ATOM 935 N N . SER A 1 115 ? 8.123 -1.018 -8.795 1.00 77.38 115 SER A N 1
ATOM 936 C CA . SER A 1 115 ? 6.695 -1.344 -8.705 1.00 77.38 115 SER A CA 1
ATOM 937 C C . SER A 1 115 ? 6.403 -2.342 -7.574 1.00 77.38 115 SER A C 1
ATOM 939 O O . SER A 1 115 ? 5.519 -2.110 -6.749 1.00 77.38 115 SER A O 1
ATOM 941 N N . CYS A 1 116 ? 7.185 -3.421 -7.451 1.00 79.56 116 CYS A N 1
ATOM 942 C CA . CYS A 1 116 ? 7.052 -4.383 -6.354 1.00 79.56 116 CYS A CA 1
ATOM 943 C C . CYS A 1 116 ? 7.298 -3.749 -4.976 1.00 79.56 116 CYS A C 1
ATOM 945 O O . CYS A 1 116 ? 6.582 -4.068 -4.022 1.00 79.56 116 CYS A O 1
ATOM 947 N N . GLY A 1 117 ? 8.287 -2.862 -4.858 1.00 79.19 117 GLY A N 1
ATOM 948 C CA . GLY A 1 117 ? 8.561 -2.106 -3.639 1.00 79.19 117 GLY A CA 1
ATOM 949 C C . GLY A 1 117 ? 7.382 -1.219 -3.237 1.00 79.19 117 GLY A C 1
ATOM 950 O O . GLY A 1 117 ? 6.951 -1.262 -2.082 1.00 79.19 117 GLY A O 1
ATOM 951 N N . SER A 1 118 ? 6.810 -0.501 -4.206 1.00 75.81 118 SER A N 1
ATOM 952 C CA . SER A 1 118 ? 5.622 0.345 -4.042 1.00 75.81 118 SER A CA 1
ATOM 953 C C . SER A 1 118 ? 4.419 -0.465 -3.528 1.00 75.81 118 SER A C 1
ATOM 955 O O . SER A 1 118 ? 3.838 -0.143 -2.487 1.00 75.81 118 SER A O 1
ATOM 957 N N . PHE A 1 119 ? 4.133 -1.623 -4.140 1.00 73.00 119 PHE A N 1
ATOM 958 C CA . PHE A 1 119 ? 3.075 -2.531 -3.674 1.00 73.00 119 PHE A CA 1
ATOM 959 C C . PHE A 1 119 ? 3.301 -3.063 -2.252 1.00 73.00 119 PHE A C 1
ATOM 961 O O . PHE A 1 119 ? 2.353 -3.142 -1.469 1.00 73.00 119 PHE A O 1
ATOM 968 N N . ARG A 1 120 ? 4.537 -3.432 -1.887 1.00 77.31 120 ARG A N 1
ATOM 969 C CA . ARG A 1 120 ? 4.837 -3.930 -0.531 1.00 77.31 120 ARG A CA 1
ATOM 970 C C . ARG A 1 120 ? 4.653 -2.852 0.528 1.00 77.31 120 ARG A C 1
ATOM 972 O O . ARG A 1 120 ? 4.069 -3.135 1.573 1.00 77.31 120 ARG A O 1
ATOM 979 N N . LYS A 1 121 ? 5.136 -1.635 0.261 1.00 76.56 121 LYS A N 1
ATOM 980 C CA . LYS A 1 121 ? 4.948 -0.482 1.151 1.00 76.56 121 LYS A CA 1
ATOM 981 C C . LYS A 1 121 ? 3.455 -0.246 1.395 1.00 76.56 121 LYS A C 1
ATOM 983 O O . LYS A 1 121 ? 3.021 -0.193 2.542 1.00 76.56 121 LYS A O 1
ATOM 988 N N . ARG A 1 122 ? 2.662 -0.263 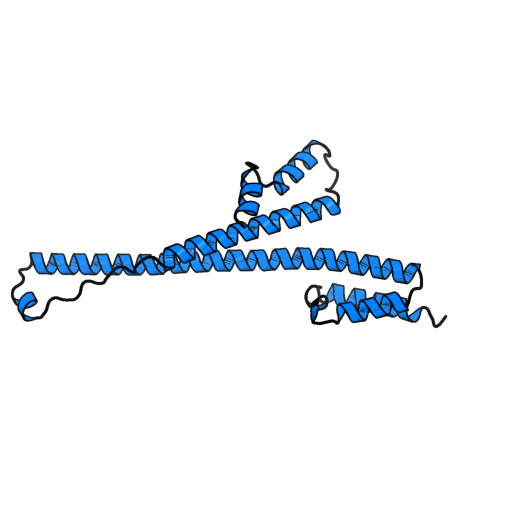0.322 1.00 74.75 122 ARG A N 1
ATOM 989 C CA . ARG A 1 122 ? 1.208 -0.097 0.365 1.00 74.75 122 ARG A CA 1
ATOM 990 C C . ARG A 1 122 ? 0.488 -1.176 1.172 1.00 74.75 122 ARG A C 1
ATOM 992 O O . ARG A 1 122 ? -0.386 -0.865 1.978 1.00 74.75 122 ARG A O 1
ATOM 999 N N . ALA A 1 123 ? 0.833 -2.442 0.942 1.00 71.88 123 ALA A N 1
ATOM 1000 C CA . ALA A 1 123 ? 0.234 -3.563 1.661 1.00 71.88 123 ALA A CA 1
ATOM 1001 C C . ALA A 1 123 ? 0.461 -3.438 3.175 1.00 71.88 123 ALA A C 1
ATOM 1003 O O . ALA A 1 123 ? -0.438 -3.733 3.959 1.00 71.88 123 ALA A O 1
ATOM 1004 N N . LYS A 1 124 ? 1.639 -2.943 3.575 1.00 78.88 124 LYS A N 1
ATOM 1005 C CA . LYS A 1 124 ? 1.972 -2.685 4.975 1.00 78.88 124 LYS A CA 1
ATOM 1006 C C . LYS A 1 124 ? 1.144 -1.538 5.568 1.00 78.88 124 LYS A C 1
ATOM 1008 O O . LYS A 1 124 ? 0.536 -1.732 6.612 1.00 78.88 124 LYS A O 1
ATOM 1013 N N . GLU A 1 125 ? 1.060 -0.394 4.892 1.00 76.19 125 GLU A N 1
ATOM 1014 C CA . GLU A 1 125 ? 0.264 0.759 5.357 1.00 76.19 125 GLU A CA 1
ATOM 1015 C C . GLU A 1 125 ? -1.228 0.410 5.506 1.00 76.19 125 GLU A C 1
ATOM 1017 O O . GLU A 1 125 ? -1.855 0.739 6.510 1.00 76.19 125 GLU A O 1
ATOM 1022 N N . LEU A 1 126 ? -1.802 -0.318 4.539 1.00 73.38 126 LEU A N 1
ATOM 1023 C CA . LEU A 1 126 ? -3.187 -0.802 4.627 1.00 73.38 126 LEU A CA 1
ATOM 1024 C C . LEU A 1 126 ? -3.401 -1.752 5.798 1.00 73.38 126 LEU A C 1
ATOM 1026 O O . LEU A 1 126 ? -4.438 -1.688 6.459 1.00 73.38 126 LEU A O 1
ATOM 1030 N N . HIS A 1 127 ? -2.441 -2.645 6.034 1.00 78.75 127 HIS A N 1
ATOM 1031 C CA . HIS A 1 127 ? -2.495 -3.556 7.163 1.00 78.75 127 HIS A CA 1
ATOM 1032 C C . HIS A 1 127 ? -2.478 -2.784 8.488 1.00 78.75 127 HIS A C 1
ATOM 1034 O O . HIS A 1 127 ? -3.311 -3.060 9.344 1.00 78.75 127 HIS A O 1
ATOM 1040 N N . GLU A 1 128 ? -1.619 -1.770 8.628 1.00 78.31 128 GLU A N 1
ATOM 1041 C CA . GLU A 1 128 ? -1.533 -0.929 9.831 1.00 78.31 128 GLU A CA 1
ATOM 1042 C C . GLU A 1 128 ? -2.830 -0.140 10.091 1.00 78.31 128 GLU A C 1
ATOM 1044 O O . GLU A 1 128 ? -3.332 -0.139 11.219 1.00 78.31 128 GLU A O 1
ATOM 1049 N N . ILE A 1 129 ? -3.430 0.464 9.057 1.00 75.19 129 ILE A N 1
ATOM 1050 C CA . ILE A 1 129 ? -4.722 1.167 9.176 1.00 75.19 129 ILE A CA 1
ATOM 1051 C C . ILE A 1 129 ? -5.830 0.188 9.582 1.00 75.19 129 ILE A C 1
ATOM 1053 O O . ILE A 1 129 ? -6.557 0.434 10.548 1.00 75.19 129 ILE A O 1
ATOM 1057 N N . ARG A 1 130 ? -5.938 -0.952 8.883 1.00 78.88 130 ARG A N 1
ATOM 1058 C CA . ARG A 1 130 ? -6.934 -1.994 9.176 1.00 78.88 130 ARG A CA 1
ATOM 1059 C C . ARG A 1 130 ? -6.777 -2.516 10.605 1.00 78.88 130 ARG A C 1
ATOM 1061 O O . ARG A 1 130 ? -7.773 -2.648 11.312 1.00 78.88 130 ARG A O 1
ATOM 1068 N N . GLN A 1 131 ? -5.547 -2.774 11.040 1.00 81.88 131 GLN A N 1
ATOM 1069 C CA . GLN A 1 131 ? -5.224 -3.230 12.389 1.00 81.88 131 GLN A CA 1
ATOM 1070 C C . GLN A 1 131 ? -5.634 -2.201 13.452 1.00 81.88 131 GLN A C 1
ATOM 1072 O O . GLN A 1 131 ? -6.243 -2.567 14.461 1.00 81.88 131 GLN A O 1
ATOM 1077 N N . SER A 1 132 ? -5.315 -0.921 13.235 1.00 76.38 132 SER A N 1
ATOM 1078 C CA . SER A 1 132 ? -5.659 0.169 14.154 1.00 76.38 132 SER A CA 1
ATOM 1079 C C . SER A 1 132 ? -7.175 0.314 14.304 1.00 76.38 132 SER A C 1
ATOM 1081 O O . SER A 1 132 ? -7.703 0.270 15.421 1.00 76.38 132 SER A O 1
ATOM 1083 N N . TYR A 1 133 ? -7.889 0.387 13.176 1.00 72.94 133 TYR A N 1
ATOM 1084 C CA . TYR A 1 133 ? -9.340 0.544 13.151 1.00 72.94 133 TYR A CA 1
ATOM 1085 C C . TYR A 1 133 ? -10.057 -0.653 13.785 1.00 72.94 133 TYR A C 1
ATOM 1087 O O . TYR A 1 133 ? -10.872 -0.483 14.693 1.00 72.94 133 TYR A O 1
ATOM 1095 N N . LEU A 1 134 ? -9.715 -1.881 13.370 1.00 76.06 134 LEU A N 1
ATOM 1096 C CA . LEU A 1 134 ? -10.303 -3.093 13.946 1.00 76.06 134 LEU A CA 1
ATOM 1097 C C . LEU A 1 134 ? -10.010 -3.197 15.441 1.00 76.06 134 LEU A C 1
ATOM 1099 O O . LEU A 1 134 ? -10.914 -3.502 16.216 1.00 76.06 134 LEU A O 1
ATOM 1103 N N . GLY A 1 135 ? -8.781 -2.892 15.864 1.00 78.06 135 GLY A N 1
ATOM 1104 C CA . GLY A 1 135 ? -8.421 -2.871 17.277 1.00 78.06 135 GLY A CA 1
ATOM 1105 C C . GLY A 1 135 ? -9.272 -1.887 18.082 1.00 78.06 135 GLY A C 1
ATOM 1106 O O . GLY A 1 135 ? -9.781 -2.238 19.148 1.00 78.06 135 GLY A O 1
ATOM 1107 N N . ALA A 1 136 ? -9.486 -0.678 17.563 1.00 74.94 136 ALA A N 1
ATOM 1108 C CA . ALA A 1 136 ? -10.324 0.322 18.211 1.00 74.94 136 ALA A CA 1
ATOM 1109 C C . ALA A 1 136 ? -11.795 -0.115 18.303 1.00 74.94 136 ALA A C 1
ATOM 1111 O O . ALA A 1 136 ? -12.389 -0.032 19.379 1.00 74.94 136 ALA A O 1
ATOM 1112 N N . VAL A 1 137 ? -12.376 -0.606 17.204 1.00 72.94 137 VAL A N 1
ATOM 1113 C CA . VAL A 1 137 ? -13.777 -1.055 17.158 1.00 72.94 137 VAL A CA 1
ATOM 1114 C C . VAL A 1 137 ? -14.006 -2.243 18.088 1.00 72.94 137 VAL A C 1
ATOM 1116 O O . VAL A 1 137 ? -14.960 -2.233 18.863 1.00 72.94 137 VAL A O 1
ATOM 1119 N N . ILE A 1 138 ? -13.119 -3.240 18.072 1.00 80.56 138 ILE A N 1
ATOM 1120 C CA . ILE A 1 138 ? -13.221 -4.411 18.950 1.00 80.56 138 ILE A CA 1
ATOM 1121 C C . ILE A 1 138 ? -13.114 -3.987 20.416 1.00 80.56 138 ILE A C 1
ATOM 1123 O O . ILE A 1 138 ? -13.951 -4.392 21.218 1.00 80.56 138 ILE A O 1
ATOM 1127 N N . GLY A 1 139 ? -12.159 -3.121 20.769 1.00 78.44 139 GLY A N 1
ATOM 1128 C CA . GLY A 1 139 ? -12.038 -2.600 22.133 1.00 78.44 139 GLY A CA 1
ATOM 1129 C C . GLY A 1 139 ? -13.279 -1.825 22.597 1.00 78.44 139 GLY A C 1
ATOM 1130 O O . GLY A 1 139 ? -13.736 -2.003 23.729 1.00 78.44 139 GLY A O 1
ATOM 1131 N N . MET A 1 140 ? -13.876 -1.014 21.718 1.00 77.88 140 MET A N 1
ATOM 1132 C CA . MET A 1 140 ? -15.133 -0.313 22.006 1.00 77.88 140 MET A CA 1
ATOM 1133 C C . MET A 1 140 ? -16.298 -1.289 22.205 1.00 77.88 140 MET A C 1
ATOM 1135 O O . MET A 1 140 ? -17.037 -1.162 23.177 1.00 77.88 140 MET A O 1
ATOM 1139 N N . LEU A 1 141 ? -16.440 -2.292 21.336 1.00 72.75 141 LEU A N 1
ATOM 1140 C CA . LEU A 1 141 ? -17.489 -3.308 21.450 1.00 72.75 141 LEU A CA 1
ATOM 1141 C C . LEU A 1 141 ? -17.350 -4.136 22.731 1.00 72.75 141 LEU A C 1
ATOM 1143 O O . LEU A 1 141 ? -18.339 -4.331 23.429 1.00 72.75 141 LEU A O 1
ATOM 1147 N N . ILE A 1 142 ? -16.132 -4.562 23.079 1.00 82.69 142 ILE A N 1
ATOM 1148 C CA . ILE A 1 142 ? -15.845 -5.241 24.351 1.00 82.69 142 ILE A CA 1
ATOM 1149 C C . ILE A 1 142 ? -16.292 -4.374 25.527 1.00 82.69 142 ILE A C 1
ATOM 1151 O O . ILE A 1 142 ? -16.993 -4.860 26.410 1.00 82.69 142 ILE A O 1
ATO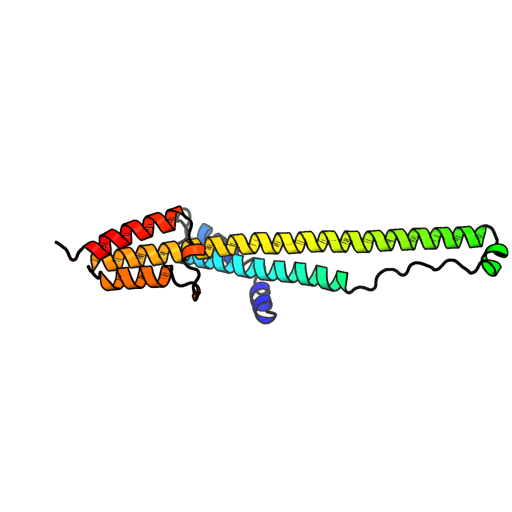M 1155 N N . THR A 1 143 ? -15.940 -3.085 25.508 1.00 81.69 143 THR A N 1
ATOM 1156 C CA . THR A 1 143 ? -16.334 -2.136 26.558 1.00 81.69 143 THR A CA 1
ATOM 1157 C C . THR A 1 143 ? -17.855 -2.020 26.665 1.00 81.69 143 THR A C 1
ATOM 1159 O O . THR A 1 143 ? -18.399 -2.071 27.765 1.00 81.69 143 THR A O 1
ATOM 1162 N N . ILE A 1 144 ? -18.562 -1.906 25.536 1.00 77.00 144 ILE A N 1
ATOM 1163 C CA . ILE A 1 144 ? -20.029 -1.842 25.507 1.00 77.00 144 ILE A CA 1
ATOM 1164 C C . ILE A 1 144 ? -20.636 -3.120 26.095 1.00 77.00 144 ILE A C 1
ATOM 1166 O O . ILE A 1 144 ? -21.534 -3.030 26.933 1.00 77.00 144 ILE A O 1
ATOM 1170 N N . TYR A 1 145 ? -20.159 -4.300 25.692 1.00 81.75 145 TYR A N 1
ATOM 1171 C CA . TYR A 1 145 ? -20.693 -5.579 26.169 1.00 81.75 145 TYR A CA 1
ATOM 1172 C C . TYR A 1 145 ? -20.423 -5.814 27.656 1.00 81.75 145 TYR A C 1
ATOM 1174 O O . TYR A 1 145 ? -21.321 -6.262 28.364 1.00 81.75 145 TYR A O 1
ATOM 1182 N N . ASP A 1 146 ? -19.239 -5.451 28.147 1.00 80.00 146 ASP A N 1
ATOM 1183 C CA . ASP A 1 146 ? -18.897 -5.532 29.568 1.00 80.00 146 ASP A CA 1
ATOM 1184 C C . ASP A 1 146 ? -19.791 -4.610 30.417 1.00 80.00 146 ASP A C 1
ATOM 1186 O O . ASP A 1 146 ? -20.466 -5.062 31.344 1.00 80.00 146 ASP A O 1
ATOM 1190 N N . GLN A 1 147 ? -19.899 -3.330 30.040 1.00 81.81 147 GLN A N 1
ATOM 1191 C CA . GLN A 1 147 ? -20.700 -2.344 30.779 1.00 81.81 147 GLN A CA 1
ATOM 1192 C C . GLN A 1 147 ? -22.205 -2.643 30.737 1.00 81.81 147 GLN A C 1
ATOM 1194 O O . GLN A 1 147 ? -22.916 -2.397 31.712 1.00 81.81 147 GLN A O 1
ATOM 1199 N N . SER A 1 148 ? -22.701 -3.189 29.624 1.00 82.88 148 SER A N 1
ATOM 1200 C CA . SER A 1 148 ? -24.107 -3.593 29.476 1.00 82.88 148 SER A CA 1
ATOM 1201 C C . SER A 1 148 ? -24.415 -4.990 30.023 1.00 82.88 148 SER A C 1
ATOM 1203 O O . SER A 1 148 ? -25.587 -5.363 30.080 1.00 82.88 148 SER A O 1
ATOM 1205 N N . ARG A 1 149 ? -23.396 -5.753 30.449 1.00 87.31 149 ARG A N 1
ATOM 1206 C CA . ARG A 1 149 ? -23.497 -7.174 30.826 1.00 87.31 149 ARG A CA 1
ATOM 1207 C C . ARG A 1 149 ? -24.110 -8.059 29.725 1.00 87.31 149 ARG A C 1
ATOM 1209 O O . ARG A 1 149 ? -24.789 -9.040 30.024 1.00 87.31 149 ARG A O 1
ATOM 1216 N N . ASP A 1 150 ? -23.879 -7.731 28.450 1.00 80.44 150 ASP A N 1
ATOM 1217 C CA . ASP A 1 150 ? -24.330 -8.538 27.305 1.00 80.44 150 ASP A CA 1
ATOM 1218 C C . ASP A 1 150 ? -23.304 -9.626 26.947 1.00 80.44 150 ASP A C 1
ATOM 1220 O O . ASP A 1 150 ? -22.510 -9.506 26.008 1.00 80.44 150 ASP A O 1
ATOM 1224 N N . SER A 1 151 ? -23.352 -10.741 27.677 1.00 86.81 151 SER A N 1
ATOM 1225 C CA . SER A 1 151 ? -22.489 -11.904 27.431 1.00 86.81 151 SER A CA 1
ATOM 1226 C C . SER A 1 151 ? -22.722 -12.537 26.053 1.00 86.81 151 SER A C 1
ATOM 1228 O O . SER A 1 151 ? -21.791 -13.062 25.441 1.00 86.81 151 SER A O 1
ATOM 1230 N N . ASN A 1 152 ? -23.945 -12.457 25.517 1.00 82.00 152 ASN A N 1
ATOM 1231 C CA . ASN A 1 152 ? -24.245 -12.968 24.179 1.00 82.00 152 ASN A CA 1
ATOM 1232 C C . ASN A 1 152 ? -23.593 -12.101 23.095 1.00 82.00 152 ASN A C 1
ATOM 1234 O O . ASN A 1 152 ? -23.122 -12.630 22.088 1.00 82.00 152 ASN A O 1
ATOM 1238 N N . GLY A 1 153 ? -23.543 -10.783 23.296 1.00 79.56 153 GLY A N 1
ATOM 1239 C CA . GLY A 1 153 ? -22.786 -9.849 22.463 1.00 79.56 153 GLY A CA 1
ATOM 1240 C C . GLY A 1 153 ? -21.300 -10.179 22.413 1.00 79.56 153 GLY A C 1
ATOM 1241 O O . GLY A 1 153 ? -20.742 -10.297 21.320 1.00 79.56 153 GLY A O 1
ATOM 1242 N N . ALA A 1 154 ? -20.694 -10.443 23.573 1.00 82.25 154 ALA A N 1
ATOM 1243 C CA . ALA A 1 154 ? -19.298 -10.867 23.666 1.00 82.25 154 ALA A CA 1
ATOM 1244 C C . ALA A 1 154 ? -19.032 -12.177 22.893 1.00 82.25 154 ALA A C 1
ATOM 1246 O O . ALA A 1 154 ? -18.099 -12.237 22.092 1.00 82.25 154 ALA A O 1
ATOM 1247 N N . ILE A 1 155 ? -19.887 -13.198 23.043 1.00 83.75 155 ILE A N 1
ATOM 1248 C CA . ILE A 1 155 ? -19.752 -14.477 22.316 1.00 83.75 155 ILE A CA 1
ATOM 1249 C C . ILE A 1 155 ? -19.891 -14.280 20.799 1.00 83.75 155 ILE A C 1
ATOM 1251 O O . ILE A 1 155 ? -19.109 -14.838 20.026 1.00 83.75 155 ILE A O 1
ATOM 1255 N N . ARG A 1 156 ? -20.852 -13.460 20.347 1.00 84.38 156 ARG A N 1
ATOM 1256 C CA . ARG A 1 156 ? -21.003 -13.135 18.917 1.00 84.38 156 ARG A CA 1
ATOM 1257 C C . ARG A 1 156 ? -19.752 -12.460 18.356 1.00 84.38 156 ARG A C 1
ATOM 1259 O O . ARG A 1 156 ? -19.368 -12.772 17.233 1.00 84.38 156 ARG A O 1
ATOM 1266 N N . LEU A 1 157 ? -19.115 -11.574 19.125 1.00 83.88 157 LEU A N 1
ATOM 1267 C CA . LEU A 1 157 ? -17.883 -10.912 18.699 1.00 83.88 157 LEU A CA 1
ATOM 1268 C C . LEU A 1 157 ? -16.722 -11.902 18.556 1.00 83.88 157 LEU A C 1
ATOM 1270 O O . LEU A 1 157 ? -16.021 -11.846 17.552 1.00 83.88 157 LEU A O 1
ATOM 1274 N N . VAL A 1 158 ? -16.558 -12.845 19.492 1.00 88.62 158 VAL A N 1
ATOM 1275 C CA . VAL A 1 158 ? -15.546 -13.914 19.379 1.00 88.62 158 VAL A CA 1
ATOM 1276 C C . VAL A 1 158 ? -15.755 -14.737 18.107 1.00 88.62 158 VAL A C 1
ATOM 1278 O O . VAL A 1 158 ? -14.803 -14.964 17.363 1.00 88.62 158 VAL A O 1
ATOM 1281 N N . ASN A 1 159 ? -16.997 -15.138 17.822 1.00 82.81 159 ASN A N 1
ATOM 1282 C CA . ASN A 1 159 ? -17.310 -15.906 16.614 1.00 82.81 159 ASN A CA 1
ATOM 1283 C C . ASN A 1 159 ? -17.002 -15.116 15.338 1.00 82.81 159 ASN A C 1
ATOM 1285 O O . ASN A 1 159 ? -16.443 -15.673 14.401 1.00 82.81 159 ASN A O 1
ATOM 1289 N N . LEU A 1 160 ? -17.320 -13.818 15.315 1.00 81.88 160 LEU A N 1
ATOM 1290 C CA . LEU A 1 160 ? -17.000 -12.948 14.185 1.00 81.88 160 LEU A CA 1
ATOM 1291 C C . LEU A 1 160 ? -15.483 -12.794 13.997 1.00 81.88 160 LEU A C 1
ATOM 1293 O O . LEU A 1 160 ? -15.003 -12.803 12.869 1.00 81.88 160 LEU A O 1
ATOM 1297 N N . MET A 1 161 ? -14.722 -12.678 15.089 1.00 83.06 161 MET A N 1
ATOM 1298 C CA . MET A 1 161 ? -13.259 -12.593 15.037 1.00 83.06 161 MET A CA 1
ATOM 1299 C C . MET A 1 161 ? -12.607 -13.872 14.491 1.00 83.06 161 MET A C 1
ATOM 1301 O O . MET A 1 161 ? -11.534 -13.789 13.895 1.00 83.06 161 MET A O 1
ATOM 1305 N N . ALA A 1 162 ? -13.239 -15.030 14.702 1.00 86.25 162 ALA A N 1
ATOM 1306 C CA . ALA A 1 162 ? -12.774 -16.337 14.241 1.00 86.25 162 ALA A CA 1
ATOM 1307 C C . ALA A 1 162 ? -13.254 -16.710 12.825 1.00 86.25 162 ALA A C 1
ATOM 1309 O O . ALA A 1 162 ? -12.836 -17.738 12.298 1.00 86.25 162 ALA A O 1
ATOM 1310 N N . ASP A 1 163 ? -14.135 -15.914 12.217 1.00 79.00 163 ASP A N 1
ATOM 1311 C CA . ASP A 1 163 ? -14.677 -16.189 10.889 1.00 79.00 163 ASP A CA 1
ATOM 1312 C C . ASP A 1 163 ? -13.638 -15.863 9.800 1.00 79.00 163 ASP A C 1
ATOM 1314 O O . ASP A 1 163 ? -13.246 -14.706 9.601 1.00 79.00 163 ASP A O 1
ATOM 1318 N N . GLU A 1 16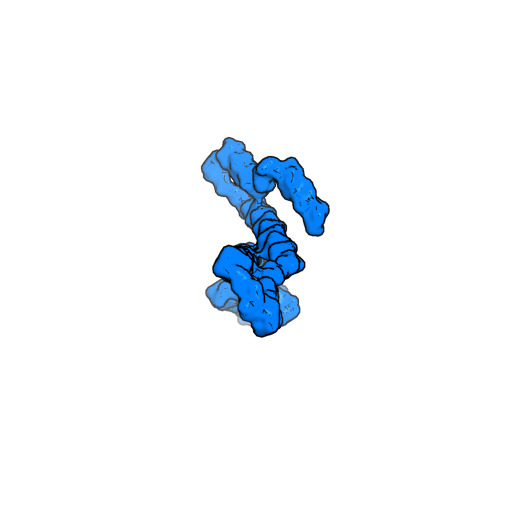4 ? -13.217 -16.903 9.074 1.00 82.25 164 GLU A N 1
ATOM 1319 C CA . GLU A 1 164 ? -12.249 -16.831 7.972 1.00 82.25 164 GLU A CA 1
ATOM 1320 C C . GLU A 1 164 ? -12.673 -15.843 6.885 1.00 82.25 164 GLU A C 1
ATOM 1322 O O . GLU A 1 164 ? -11.824 -15.225 6.254 1.00 82.25 164 GLU A O 1
ATOM 1327 N N . LYS A 1 165 ? -13.978 -15.621 6.690 1.00 74.31 165 LYS A N 1
ATOM 1328 C CA . LYS A 1 165 ? -14.483 -14.685 5.680 1.00 74.31 165 LYS A CA 1
ATOM 1329 C C . LYS A 1 165 ? -14.011 -13.249 5.914 1.00 74.31 165 LYS A C 1
ATOM 1331 O O . LYS A 1 165 ? -13.897 -12.483 4.958 1.00 74.31 165 LYS A O 1
ATOM 1336 N N . TYR A 1 166 ? -13.822 -12.859 7.173 1.00 73.12 166 TYR A N 1
ATOM 1337 C CA . TYR A 1 166 ? -13.503 -11.480 7.546 1.00 73.12 166 TYR A CA 1
ATOM 1338 C C . TYR A 1 166 ? -12.033 -11.292 7.932 1.00 73.12 166 TYR A C 1
ATOM 1340 O O . TYR A 1 166 ? -11.594 -10.146 8.065 1.00 73.12 166 TYR A O 1
ATOM 1348 N N . GLU A 1 167 ? -11.288 -12.391 8.118 1.00 80.69 167 GLU A N 1
ATOM 1349 C CA . GLU A 1 167 ? -9.851 -12.423 8.436 1.00 80.69 167 GLU A CA 1
ATOM 1350 C C . GLU A 1 167 ? -9.462 -11.451 9.570 1.00 80.69 167 GLU A C 1
ATOM 1352 O O . GLU A 1 167 ? -8.397 -10.832 9.555 1.00 80.69 167 GLU A O 1
ATOM 1357 N N . ILE A 1 168 ? -10.353 -11.244 10.549 1.00 77.50 168 ILE A N 1
ATOM 1358 C CA . ILE A 1 168 ? -10.157 -10.242 11.610 1.00 77.50 168 ILE A CA 1
ATOM 1359 C C . ILE A 1 168 ? -8.984 -10.644 12.505 1.00 77.50 168 ILE A C 1
ATOM 1361 O O . ILE A 1 168 ? -8.191 -9.790 12.892 1.00 77.50 168 ILE A O 1
ATOM 1365 N N . ALA A 1 169 ? -8.843 -11.939 12.802 1.00 84.81 169 ALA A N 1
ATOM 1366 C CA . ALA A 1 169 ? -7.727 -12.450 13.590 1.00 84.81 169 ALA A CA 1
ATOM 1367 C C . ALA A 1 169 ? -6.365 -12.218 12.912 1.00 84.81 169 ALA A C 1
ATOM 1369 O O . ALA A 1 169 ? -5.401 -11.904 13.605 1.00 84.81 169 ALA A O 1
ATOM 1370 N N . GLU A 1 170 ? -6.290 -12.321 11.581 1.00 85.31 170 GLU A N 1
ATOM 1371 C CA . GLU A 1 170 ? -5.048 -12.094 10.825 1.00 85.31 170 GLU A CA 1
ATOM 1372 C C . GLU A 1 170 ? -4.674 -10.613 10.726 1.00 85.31 170 GLU A C 1
ATOM 1374 O O . GLU A 1 170 ? -3.506 -10.264 10.566 1.00 85.31 170 GLU A O 1
ATOM 1379 N N . ALA A 1 171 ? -5.663 -9.729 10.834 1.00 83.06 171 ALA A N 1
ATOM 1380 C CA . ALA A 1 171 ? -5.459 -8.289 10.798 1.00 83.06 171 ALA A CA 1
ATOM 1381 C C . ALA A 1 171 ? -4.971 -7.700 12.129 1.00 83.06 171 ALA A C 1
ATOM 1383 O O . ALA A 1 171 ? -4.589 -6.536 12.166 1.00 83.06 171 ALA A O 1
ATOM 1384 N N . LEU A 1 172 ? -5.034 -8.456 13.227 1.00 84.19 172 LEU A N 1
ATOM 1385 C CA . LEU A 1 172 ? -4.641 -7.997 14.557 1.00 84.19 172 LEU A CA 1
ATOM 1386 C C . LEU A 1 172 ? -3.232 -8.468 14.906 1.00 84.19 172 LEU A C 1
ATOM 1388 O O . LEU A 1 172 ? -2.823 -9.572 14.547 1.00 84.19 172 LEU A O 1
ATOM 1392 N N . SER A 1 173 ? -2.506 -7.682 15.707 1.00 90.00 173 SER A N 1
ATOM 1393 C CA . SER A 1 173 ? -1.262 -8.203 16.273 1.00 90.00 173 SER A CA 1
ATOM 1394 C C . SER A 1 173 ? -1.549 -9.363 17.236 1.00 90.00 173 SER A C 1
ATOM 1396 O O . SER A 1 173 ? -2.581 -9.366 17.922 1.00 90.00 173 SER A O 1
ATOM 1398 N N . PRO A 1 174 ? -0.611 -10.317 17.387 1.00 91.12 174 PRO A N 1
ATOM 1399 C CA . PRO A 1 174 ? -0.746 -11.401 18.359 1.00 91.12 174 PRO A CA 1
ATOM 1400 C C . PRO A 1 174 ? -0.997 -10.912 19.794 1.00 91.12 174 PRO A C 1
ATOM 1402 O O . PRO A 1 174 ? -1.622 -11.608 20.595 1.00 91.12 174 PRO A O 1
ATOM 1405 N N . ASP A 1 175 ? -0.519 -9.717 20.142 1.00 92.94 175 ASP A N 1
ATOM 1406 C CA . ASP A 1 175 ? -0.725 -9.113 21.459 1.00 92.94 175 ASP A CA 1
ATOM 1407 C C . ASP A 1 175 ? -2.124 -8.513 21.609 1.00 92.94 175 ASP A C 1
ATOM 1409 O O . ASP A 1 175 ? -2.782 -8.754 22.625 1.00 92.94 175 ASP A O 1
ATOM 1413 N N . GLN A 1 176 ? -2.618 -7.803 20.586 1.00 89.19 176 GLN A N 1
ATOM 1414 C CA . GLN A 1 176 ? -3.993 -7.298 20.559 1.00 89.19 176 GLN A CA 1
ATOM 1415 C C . GLN A 1 176 ? -4.996 -8.447 20.631 1.00 89.19 176 GLN A C 1
ATOM 1417 O O . GLN A 1 176 ? -5.894 -8.421 21.471 1.00 89.19 176 GLN A O 1
ATOM 1422 N N . LEU A 1 177 ? -4.799 -9.492 19.822 1.00 91.25 177 LEU A N 1
ATOM 1423 C CA . LEU A 1 177 ? -5.674 -10.660 19.805 1.00 91.25 177 LEU A CA 1
ATOM 1424 C C . LEU A 1 177 ? -5.735 -11.334 21.184 1.00 91.25 177 LEU A C 1
ATOM 1426 O O . LEU A 1 177 ? -6.819 -11.576 21.712 1.00 91.25 177 LEU A O 1
ATOM 1430 N N . ARG A 1 178 ? -4.579 -11.573 21.818 1.00 92.38 178 ARG A N 1
ATOM 1431 C CA . ARG A 1 178 ? -4.516 -12.153 23.172 1.00 92.38 178 ARG A CA 1
ATOM 1432 C C . ARG A 1 178 ? -5.188 -11.271 24.222 1.00 92.38 178 ARG A C 1
ATOM 1434 O O . ARG A 1 178 ? -5.855 -11.796 25.112 1.00 92.38 178 ARG A O 1
ATOM 1441 N N . SER A 1 179 ? -5.009 -9.955 24.132 1.00 93.69 179 SER A N 1
ATOM 1442 C CA . SER A 1 179 ? -5.643 -8.994 25.037 1.00 93.69 179 SER A CA 1
ATOM 1443 C C . SER A 1 179 ? -7.169 -9.027 24.908 1.00 93.69 179 SER A C 1
ATOM 1445 O O . SER A 1 179 ? -7.865 -9.215 25.907 1.00 93.69 179 SER A O 1
ATOM 1447 N N . PHE A 1 180 ? -7.695 -8.948 23.683 1.00 91.81 180 PHE A N 1
ATOM 1448 C CA . PHE A 1 180 ? -9.137 -8.961 23.428 1.00 91.81 180 PHE A CA 1
ATOM 1449 C C . PHE A 1 180 ? -9.795 -10.276 23.833 1.00 91.81 180 PHE A C 1
ATOM 1451 O O . PHE A 1 180 ? -10.831 -10.251 24.490 1.00 91.81 180 PHE A O 1
ATOM 1458 N N . LEU A 1 181 ? -9.175 -11.421 23.533 1.00 91.50 181 LEU A N 1
ATOM 1459 C CA . LEU A 1 181 ? -9.704 -12.724 23.947 1.00 91.50 181 LEU A CA 1
ATOM 1460 C C . LEU A 1 181 ? -9.793 -12.854 25.475 1.00 91.50 181 LEU A C 1
ATOM 1462 O O . LEU A 1 181 ? -10.772 -13.392 25.990 1.00 91.50 181 LEU A O 1
ATOM 1466 N N . ARG A 1 182 ? -8.814 -12.318 26.218 1.00 91.94 182 ARG A N 1
ATOM 1467 C CA . ARG A 1 182 ? -8.871 -12.284 27.689 1.00 91.94 182 ARG A CA 1
ATOM 1468 C C . ARG A 1 182 ? -10.020 -11.418 28.196 1.00 91.94 182 ARG A C 1
ATOM 1470 O O . ARG A 1 182 ? -10.742 -11.848 29.088 1.00 91.94 182 ARG A O 1
ATOM 1477 N N . GLN A 1 183 ? -10.192 -10.222 27.639 1.00 89.00 183 GLN A N 1
ATOM 1478 C CA . GLN A 1 183 ? -11.274 -9.318 28.041 1.00 89.00 183 GLN A CA 1
ATOM 1479 C C . GLN A 1 183 ? -12.654 -9.906 27.713 1.00 89.00 183 GLN A C 1
ATOM 1481 O O . GLN A 1 183 ? -13.561 -9.844 28.538 1.00 89.00 183 GLN A O 1
ATOM 1486 N N . LEU A 1 184 ? -12.791 -10.548 26.551 1.00 86.88 184 LEU A N 1
ATOM 1487 C CA . LEU A 1 184 ? -14.024 -11.214 26.134 1.00 86.88 184 LEU A CA 1
ATOM 1488 C C . LEU A 1 184 ? -14.384 -12.400 27.028 1.00 86.88 184 LEU A C 1
ATOM 1490 O O . LEU A 1 184 ? -15.554 -12.551 27.357 1.00 86.88 184 LEU A O 1
ATOM 1494 N N . SER A 1 185 ? -13.396 -13.185 27.472 1.00 87.25 185 SER A N 1
ATOM 1495 C CA . SER A 1 185 ? -13.616 -14.265 28.445 1.00 87.25 185 SER A CA 1
ATOM 1496 C C . SER A 1 185 ? -14.198 -13.734 29.758 1.00 87.25 185 SER A C 1
ATOM 1498 O O . SER A 1 185 ? -15.123 -14.323 30.308 1.00 87.25 185 SER A O 1
ATOM 1500 N N . VAL A 1 186 ? -13.695 -12.597 30.250 1.00 85.19 186 VAL A N 1
ATOM 1501 C CA . VAL A 1 186 ? -14.204 -11.972 31.481 1.00 85.19 186 VAL A CA 1
ATOM 1502 C C . VAL A 1 186 ? -15.635 -11.459 31.288 1.00 85.19 186 VAL A C 1
ATOM 1504 O O . VAL A 1 186 ? -16.489 -11.703 32.139 1.00 85.19 186 VAL A O 1
ATOM 1507 N N . ALA A 1 187 ? -15.915 -10.805 30.158 1.00 76.75 187 ALA A N 1
ATOM 1508 C CA . ALA A 1 187 ? -17.247 -10.291 29.837 1.00 76.75 187 ALA A CA 1
ATOM 1509 C C . ALA A 1 187 ? -18.285 -11.414 29.615 1.00 76.75 187 ALA A C 1
ATOM 1511 O O . ALA A 1 187 ? -19.461 -11.256 29.955 1.00 76.75 187 ALA A O 1
ATOM 1512 N N . SER A 1 188 ? -17.871 -12.572 29.084 1.00 73.56 188 SER A N 1
ATOM 1513 C CA . SER A 1 188 ? -18.750 -13.738 28.925 1.00 73.56 188 SER A CA 1
ATOM 1514 C C . SER A 1 188 ? -19.027 -14.475 30.239 1.00 73.56 188 SER A C 1
ATOM 1516 O O . SER A 1 188 ? -20.120 -15.013 30.406 1.00 73.56 188 SER A O 1
ATOM 1518 N N . ASP A 1 189 ? -18.083 -14.466 31.187 1.00 70.62 189 ASP A N 1
ATOM 1519 C CA . ASP A 1 189 ? -18.205 -15.155 32.483 1.00 70.62 189 ASP A CA 1
ATOM 1520 C C . ASP A 1 189 ? -19.054 -14.389 33.519 1.00 70.62 189 ASP A C 1
ATOM 1522 O O . ASP A 1 189 ? -19.416 -14.939 34.565 1.00 70.62 189 ASP A O 1
ATOM 1526 N N . GLY A 1 190 ? -19.426 -13.135 33.232 1.00 57.81 190 GLY A N 1
ATOM 1527 C CA . GLY A 1 190 ? -20.224 -12.262 34.105 1.00 57.81 190 GLY A CA 1
ATOM 1528 C C . GLY A 1 190 ? -21.634 -12.764 34.471 1.00 57.81 190 GLY A C 1
ATOM 1529 O O . GLY A 1 190 ? -22.308 -12.118 35.267 1.00 57.81 190 GLY A O 1
ATOM 1530 N N . LEU A 1 191 ? -22.073 -13.909 33.936 1.00 43.50 191 LEU A N 1
ATOM 1531 C CA . LEU A 1 191 ? -23.345 -14.578 34.252 1.00 43.50 191 LEU A CA 1
ATOM 1532 C C . LEU A 1 191 ? -23.279 -15.546 35.452 1.00 43.50 191 LEU A C 1
ATOM 1534 O O . LEU A 1 191 ? -24.326 -15.985 35.919 1.00 43.50 191 LEU A O 1
ATOM 1538 N N . ASN A 1 192 ? -22.087 -15.882 35.963 1.00 42.72 192 ASN A N 1
ATOM 1539 C CA . ASN A 1 192 ? -21.920 -16.836 37.075 1.00 42.72 192 ASN A CA 1
ATOM 1540 C C . ASN A 1 192 ? -21.749 -16.177 38.464 1.00 42.72 192 ASN A C 1
ATOM 1542 O O . ASN A 1 192 ? -21.257 -16.825 39.392 1.00 42.72 192 ASN A O 1
ATOM 1546 N N . LYS A 1 193 ? -22.130 -14.903 38.628 1.00 41.06 193 LYS A N 1
ATOM 1547 C CA . LYS A 1 193 ? -22.133 -14.195 39.922 1.00 41.06 193 LYS A CA 1
ATOM 1548 C C . LYS A 1 193 ? -23.470 -13.537 40.220 1.00 41.06 193 LYS A C 1
ATOM 1550 O O . LYS A 1 193 ? -24.035 -12.916 39.297 1.00 41.06 193 LYS A O 1
#

Radius of gyration: 29.53 Å; chains: 1; bounding box: 62×44×90 Å

pLDDT: mean 80.4, std 8.83, range [41.06, 93.69]

Sequence (193 aa):
LKEAKLVFEQFEDNLGDVVEKLWSIECADVPLPKELAEAVAENHAYQAYLEALDDFNSWFERFKMPKPEMPQPPPKNVWSRMDIQQRAAFEVEQAKASELSERHYSTTDVLREASCGSFRKRAKELHEIRQSYLGAVIGMLITIYDQSRDSNGAIRLVNLMADEKYEIAEALSPDQLRSFLRQLSVASDGLNK

InterPro domains:
  IPR007252 Nuclear pore protein 84/107 [PF04121] (18-187)

Foldseek 3Di:
DVVVVVVCVVDPDQPLVVVVVVCCVPPPPDDDPPVSVLVSLVSVLVVLVVVLVVLVVVLVVLVPPDAQDADDDDPPVVVVVDDPVRVVVNVVSNVVSVVSNVVSVVVSVVSVVVSVVSVVVSVVSVLVSLQVVLLVVLVVQLVVLQVVLPLVSLVVSVVVCVDPVVVNVVSYDPVSNVVSVVSSVVSNCSVVD

Organism: Toxocara canis (NCBI:txid6265)

Secondary structure (DSSP, 8-state):
-HHHHHHHTTSSS-HHHHHHHHHHHHSTTPPPPHHHHHHHHHHHHHHHHHHHHHHHHHHHHHHHSPPPPPPPPPPHHHHTT--HHHHHHHHHHHHHHHHHHHHHHHHHHHHHHHHHHHHHHHHHHHHHHHHHHHHHHHHHHHHHHHHHT-HHHHHHHHHHHT-TTTTHHHHS-HHHHHHHHHHHHHHHHTT--